Protein AF-0000000065870829 (afdb_homodimer)

Radius of gyration: 17.38 Å; Cα contacts (8 Å, |Δi|>4): 753; chains: 2; bounding box: 40×47×42 Å

InterPro domains:
  IPR003732 D-aminoacyl-tRNA deacylase DTD [MF_00518] (1-141)
  IPR003732 D-aminoacyl-tRNA deacylase DTD [PF02580] (2-140)
  IPR003732 D-aminoacyl-tRNA deacylase DTD [PTHR10472] (1-140)
  IPR003732 D-aminoacyl-tRNA deacylase DTD [TIGR00256] (1-141)
  IPR003732 D-aminoacyl-tRNA deacylase DTD [cd00563] (1-141)
  IPR023509 D-aminoacyl-tRNA deacylase-like superfamily [G3DSA:3.50.80.10] (1-141)
  IPR023509 D-aminoacyl-tRNA deacylase-like superfamily [SSF69500] (1-140)

Sequence (282 aa):
MRAVVQRVDGASVVVDGETVGAIDGEGLCVLVGVTHDDTKEKAAQLARKLWSVRILHDEKSCSDLDAPLLVISQFTLYGDARKGRRPTWNAAAPGDVAEPLVDEVVAQLRALGATVATGRFGAQMRVSLTNDGPFTVLVEVMRAVVQRVDGASVVVDGETVGAIDGEGLCVLVGVTHDDTKEKAAQLARKLWSVRILHDEKSCSDLDAPLLVISQFTLYGDARKGRRPTWNAAAPGDVAEPLVDEVVAQLRALGATVATGRFGAQMRVSLTNDGPFTVLVEV

Solvent-accessible surface area (backbone atoms only — not comparable to full-atom values): 13832 Å² total; per-residue (Å²): 61,40,32,47,39,28,27,20,56,22,36,35,27,29,44,92,89,34,76,69,20,60,43,74,48,60,30,35,44,33,38,38,18,41,35,77,84,55,46,68,68,43,22,41,50,46,21,52,46,64,37,47,31,28,71,43,83,91,60,29,20,30,65,76,66,73,29,36,35,35,48,33,83,28,53,44,52,36,29,44,53,84,61,75,43,52,58,42,58,82,54,25,35,54,66,86,62,29,50,60,41,53,51,40,24,52,50,44,30,43,73,73,66,45,54,72,28,39,64,60,89,91,50,70,25,40,37,36,36,26,28,49,38,62,40,43,37,56,45,74,81,61,40,32,46,38,28,26,20,55,22,38,36,27,29,42,94,88,35,77,67,22,60,43,75,48,61,29,36,44,31,38,38,19,39,36,76,83,56,46,68,68,43,22,41,51,45,22,53,47,64,36,48,34,27,70,42,82,92,60,28,20,32,65,78,67,72,28,35,33,34,49,33,84,27,50,42,53,36,29,44,53,85,60,75,43,50,57,42,57,81,56,27,34,56,65,87,61,29,50,59,40,53,50,40,22,52,51,42,30,42,72,76,66,43,54,71,29,38,66,58,91,92,51,67,26,39,36,35,34,26,28,50,36,63,41,42,36,56,45,72,82

pLDDT: mean 98.09, std 1.42, range [91.31, 99.0]

Structure (mmCIF, N/CA/C/O backbone):
data_AF-0000000065870829-model_v1
#
loop_
_entity.id
_entity.type
_entity.pdbx_description
1 polymer 'D-aminoacyl-tRNA deacylase'
#
loop_
_atom_site.group_PDB
_atom_site.id
_atom_site.type_symbol
_atom_site.label_atom_id
_atom_site.label_alt_id
_atom_site.label_comp_id
_atom_site.label_asym_id
_atom_site.label_entity_id
_atom_site.label_seq_id
_atom_site.pdbx_PDB_ins_code
_atom_site.Cartn_x
_atom_site.Cartn_y
_atom_site.Cartn_z
_atom_site.occupancy
_atom_site.B_iso_or_equiv
_atom_site.auth_seq_id
_atom_site.auth_comp_id
_atom_site.auth_asym_id
_atom_site.auth_atom_id
_atom_site.pdbx_PDB_model_num
ATOM 1 N N . MET A 1 1 ? -1.423 5.734 14.57 1 97.88 1 MET A N 1
ATOM 2 C CA . MET A 1 1 ? -1.83 5.926 13.188 1 97.88 1 MET A CA 1
ATOM 3 C C . MET A 1 1 ? -0.975 5.078 12.242 1 97.88 1 MET A C 1
ATOM 5 O O . MET A 1 1 ? 0.214 4.875 12.5 1 97.88 1 MET A O 1
ATOM 9 N N . ARG A 1 2 ? -1.65 4.492 11.234 1 97.88 2 ARG A N 1
ATOM 10 C CA . ARG A 1 2 ? -0.952 3.67 10.258 1 97.88 2 ARG A CA 1
ATOM 11 C C . ARG A 1 2 ? -0.958 4.332 8.883 1 97.88 2 ARG A C 1
ATOM 13 O O . ARG A 1 2 ? -1.955 4.938 8.484 1 97.88 2 ARG A O 1
ATOM 20 N N . ALA A 1 3 ? 0.169 4.152 8.172 1 98.75 3 ALA A N 1
ATOM 21 C CA . ALA A 1 3 ? 0.219 4.699 6.816 1 98.75 3 ALA A CA 1
ATOM 22 C C . ALA A 1 3 ? 0.954 3.752 5.871 1 98.75 3 ALA A C 1
ATOM 24 O O . ALA A 1 3 ? 1.947 3.129 6.254 1 98.75 3 ALA A O 1
ATOM 25 N N . VAL A 1 4 ? 0.406 3.541 4.742 1 98.88 4 VAL A N 1
ATOM 26 C CA . VAL A 1 4 ? 1.128 2.98 3.604 1 98.88 4 VAL A CA 1
ATOM 27 C C . VAL A 1 4 ? 1.76 4.105 2.787 1 98.88 4 VAL A C 1
ATOM 29 O O . VAL A 1 4 ? 1.056 4.973 2.266 1 98.88 4 VAL A O 1
ATOM 32 N N . VAL A 1 5 ? 3.051 4.098 2.697 1 98.94 5 VAL A N 1
ATOM 33 C CA . VAL A 1 5 ? 3.795 5.172 2.055 1 98.94 5 VAL A CA 1
ATOM 34 C C . VAL A 1 5 ? 4.488 4.645 0.799 1 98.94 5 VAL A C 1
ATOM 36 O O . VAL A 1 5 ? 5.367 3.785 0.883 1 98.94 5 VAL A O 1
ATOM 39 N N . GLN A 1 6 ? 4.094 5.188 -0.312 1 98.94 6 GLN A N 1
ATOM 40 C CA . GLN A 1 6 ? 4.617 4.723 -1.592 1 98.94 6 GLN A CA 1
ATOM 41 C C . GLN A 1 6 ? 5.422 5.82 -2.287 1 98.94 6 GLN A C 1
ATOM 43 O O . GLN A 1 6 ? 4.93 6.934 -2.475 1 98.94 6 GLN A O 1
ATOM 48 N N . ARG A 1 7 ? 6.668 5.516 -2.611 1 98.94 7 ARG A N 1
ATOM 49 C CA . ARG A 1 7 ? 7.422 6.406 -3.486 1 98.94 7 ARG A CA 1
ATOM 50 C C . ARG A 1 7 ? 6.848 6.398 -4.898 1 98.94 7 ARG A C 1
ATOM 52 O O . ARG A 1 7 ? 6.742 5.344 -5.523 1 98.94 7 ARG A O 1
ATOM 59 N N . VAL A 1 8 ? 6.559 7.637 -5.402 1 98.88 8 VAL A N 1
ATOM 60 C CA . VAL A 1 8 ? 5.844 7.652 -6.672 1 98.88 8 VAL A CA 1
ATOM 61 C C . VAL A 1 8 ? 6.551 8.586 -7.652 1 98.88 8 VAL A C 1
ATOM 63 O O . VAL A 1 8 ? 7.328 9.453 -7.242 1 98.88 8 VAL A O 1
ATOM 66 N N . ASP A 1 9 ? 6.359 8.281 -8.883 1 98.56 9 ASP A N 1
ATOM 67 C CA . ASP A 1 9 ? 6.586 9.219 -9.977 1 98.56 9 ASP A CA 1
ATOM 68 C C . ASP A 1 9 ? 5.266 9.727 -10.555 1 98.56 9 ASP A C 1
ATOM 70 O O . ASP A 1 9 ? 4.832 9.266 -11.609 1 98.56 9 ASP A O 1
ATOM 74 N N . GLY A 1 10 ? 4.668 10.602 -9.797 1 98.69 10 GLY A N 1
ATOM 75 C CA . GLY A 1 10 ? 3.346 11.117 -10.102 1 98.69 10 GLY A CA 1
ATOM 76 C C . GLY A 1 10 ? 2.229 10.32 -9.445 1 98.69 10 GLY A C 1
ATOM 77 O O . GLY A 1 10 ? 2.328 9.102 -9.312 1 98.69 10 GLY A O 1
ATOM 78 N N . ALA A 1 11 ? 1.148 11.016 -9.055 1 98.88 11 ALA A N 1
ATOM 79 C CA . ALA A 1 11 ? -0.076 10.453 -8.492 1 98.88 11 ALA A CA 1
ATOM 80 C C . ALA A 1 11 ? -1.229 11.445 -8.578 1 98.88 11 ALA A C 1
ATOM 82 O O . ALA A 1 11 ? -1.008 12.664 -8.602 1 98.88 11 ALA A O 1
ATOM 83 N N . SER A 1 12 ? -2.395 10.914 -8.648 1 98.94 12 SER A N 1
ATOM 84 C CA . SER A 1 12 ? -3.561 11.797 -8.703 1 98.94 12 SER A CA 1
ATOM 85 C C . SER A 1 12 ? -4.797 11.102 -8.141 1 98.94 12 SER A C 1
ATOM 87 O O . SER A 1 12 ? -4.844 9.875 -8.047 1 98.94 12 SER A O 1
ATOM 89 N N . VAL A 1 13 ? -5.738 11.914 -7.762 1 98.88 13 VAL A N 1
ATOM 90 C CA . VAL A 1 13 ? -6.996 11.406 -7.223 1 98.88 13 VAL A CA 1
ATOM 91 C C . VAL A 1 13 ? -8.172 12.062 -7.941 1 98.88 13 VAL A C 1
ATOM 93 O O . VAL A 1 13 ? -8.211 13.281 -8.102 1 98.88 13 VAL A O 1
ATOM 96 N N . VAL A 1 14 ? -9.055 11.234 -8.383 1 98.81 14 VAL A N 1
ATOM 97 C CA . VAL A 1 14 ? -10.258 11.664 -9.094 1 98.81 14 VAL A CA 1
ATOM 98 C C . VAL A 1 14 ? -11.492 11.352 -8.25 1 98.81 14 VAL A C 1
ATOM 100 O O . VAL A 1 14 ? -11.617 10.258 -7.703 1 98.81 14 VAL A O 1
ATOM 103 N N . VAL A 1 15 ? -12.328 12.32 -8.094 1 98.31 15 VAL A N 1
ATOM 104 C CA . VAL A 1 15 ? -13.633 12.203 -7.457 1 98.31 15 VAL A CA 1
ATOM 105 C C . VAL A 1 15 ? -14.719 12.695 -8.414 1 98.31 15 VAL A C 1
ATOM 107 O O . VAL A 1 15 ? -14.641 13.812 -8.938 1 98.31 15 VAL A O 1
ATOM 110 N N . ASP A 1 16 ? -15.703 11.875 -8.648 1 96.94 16 ASP A N 1
ATOM 111 C CA . ASP A 1 16 ? -16.797 12.242 -9.547 1 96.94 16 ASP A CA 1
ATOM 112 C C . ASP A 1 16 ? -16.266 12.742 -10.883 1 96.94 16 ASP A C 1
ATOM 114 O O . ASP A 1 16 ? -16.688 13.781 -11.375 1 96.94 16 ASP A O 1
ATOM 118 N N . GLY A 1 17 ? -15.266 12.133 -11.312 1 97.12 17 GLY A N 1
ATOM 119 C CA . GLY A 1 17 ? -14.734 12.398 -12.641 1 97.12 17 GLY A CA 1
ATOM 120 C C . GLY A 1 17 ? -13.812 13.602 -12.68 1 97.12 17 GLY A C 1
ATOM 121 O O . GLY A 1 17 ? -13.273 13.938 -13.734 1 97.12 17 GLY A O 1
ATOM 122 N N . GLU A 1 18 ? -13.547 14.203 -11.57 1 98.31 18 GLU A N 1
ATOM 123 C CA . GLU A 1 18 ? -12.695 15.391 -11.508 1 98.31 18 GLU A CA 1
ATOM 124 C C . GLU A 1 18 ? -11.445 15.117 -10.68 1 98.31 18 GLU A C 1
ATOM 126 O O . GLU A 1 18 ? -11.523 14.531 -9.594 1 98.31 18 GLU A O 1
ATOM 131 N N . THR A 1 19 ? -10.344 15.555 -11.273 1 98.69 19 THR A N 1
ATOM 132 C CA . THR A 1 19 ? -9.125 15.484 -10.484 1 98.69 19 THR A CA 1
ATOM 133 C C . THR A 1 19 ? -9.148 16.5 -9.344 1 98.69 19 THR A C 1
ATOM 135 O O . THR A 1 19 ? -9.203 17.703 -9.578 1 98.69 19 THR A O 1
ATOM 138 N N . VAL A 1 20 ? -9.055 16.047 -8.117 1 98.69 20 VAL A N 1
ATOM 139 C CA . VAL A 1 20 ? -9.18 16.953 -6.98 1 98.69 20 VAL A CA 1
ATOM 140 C C . VAL A 1 20 ? -7.816 17.141 -6.316 1 98.69 20 VAL A C 1
ATOM 142 O O . VAL A 1 20 ? -7.637 18.047 -5.496 1 98.69 20 VAL A O 1
ATOM 145 N N . GLY A 1 21 ? -6.871 16.328 -6.648 1 98.69 21 GLY A N 1
ATOM 146 C CA . GLY A 1 21 ? -5.504 16.391 -6.156 1 98.69 21 GLY A CA 1
ATOM 147 C C . GLY A 1 21 ? -4.516 15.648 -7.035 1 98.69 21 GLY A C 1
ATOM 148 O O . GLY A 1 21 ? -4.852 14.625 -7.629 1 98.69 21 GLY A O 1
ATOM 149 N N . ALA A 1 22 ? -3.336 16.234 -7.141 1 98.88 22 ALA A N 1
ATOM 150 C CA . ALA A 1 22 ? -2.305 15.57 -7.934 1 98.88 22 ALA A CA 1
ATOM 151 C C . ALA A 1 22 ? -0.912 16.047 -7.535 1 98.88 22 ALA A C 1
ATOM 153 O O . ALA A 1 22 ? -0.749 17.172 -7.059 1 98.88 22 ALA A O 1
ATOM 154 N N . ILE A 1 23 ? 0.021 15.219 -7.625 1 98.81 23 ILE A N 1
ATOM 155 C CA . ILE A 1 23 ? 1.432 15.586 -7.547 1 98.81 23 ILE A CA 1
ATOM 156 C C . ILE A 1 23 ? 2.17 15.047 -8.773 1 98.81 23 ILE A C 1
ATOM 158 O O . ILE A 1 23 ? 1.866 13.953 -9.258 1 98.81 23 ILE A O 1
ATOM 162 N N . ASP A 1 24 ? 3.057 15.836 -9.234 1 98 24 ASP A N 1
ATOM 163 C CA . ASP A 1 24 ? 3.85 15.469 -10.406 1 98 24 ASP A CA 1
ATOM 164 C C . ASP A 1 24 ? 5.289 15.148 -10.016 1 98 24 ASP A C 1
ATOM 166 O O . ASP A 1 24 ? 5.863 15.805 -9.141 1 98 24 ASP A O 1
ATOM 170 N N . GLY A 1 25 ? 5.801 14.156 -10.727 1 98 25 GLY A N 1
ATOM 171 C CA . GLY A 1 25 ? 7.188 13.812 -10.461 1 98 25 GLY A CA 1
ATOM 172 C C . GLY A 1 25 ? 7.371 13.023 -9.18 1 98 25 GLY A C 1
ATOM 173 O O . GLY A 1 25 ? 6.445 12.359 -8.719 1 98 25 GLY A O 1
ATOM 174 N N . GLU A 1 26 ? 8.617 13.039 -8.656 1 98.69 26 GLU A N 1
ATOM 175 C CA . GLU A 1 26 ? 8.961 12.25 -7.484 1 98.69 26 GLU A CA 1
ATOM 176 C C . GLU A 1 26 ? 8.297 12.805 -6.227 1 98.69 26 GLU A C 1
ATOM 178 O O . GLU A 1 26 ? 8.359 14.008 -5.965 1 98.69 26 GLU A O 1
ATOM 183 N N . GLY A 1 27 ? 7.652 12.008 -5.48 1 98.88 27 GLY A N 1
ATOM 184 C CA . GLY A 1 27 ? 6.988 12.32 -4.223 1 98.88 27 GLY A CA 1
ATOM 185 C C . GLY A 1 27 ? 6.449 11.094 -3.514 1 98.88 27 GLY A C 1
ATOM 186 O O . GLY A 1 27 ? 6.93 9.984 -3.736 1 98.88 27 GLY A O 1
ATOM 187 N N . LEU A 1 28 ? 5.559 11.344 -2.576 1 98.94 28 LEU A N 1
ATOM 188 C CA . LEU A 1 28 ? 4.973 10.234 -1.828 1 98.94 28 LEU A CA 1
ATOM 189 C C . LEU A 1 28 ? 3.453 10.227 -1.973 1 98.94 28 LEU A C 1
ATOM 191 O O . LEU A 1 28 ? 2.814 11.281 -1.905 1 98.94 28 LEU A O 1
ATOM 195 N N . CYS A 1 29 ? 2.916 9.133 -2.324 1 98.94 29 CYS A N 1
ATOM 196 C CA . CYS A 1 29 ? 1.496 8.867 -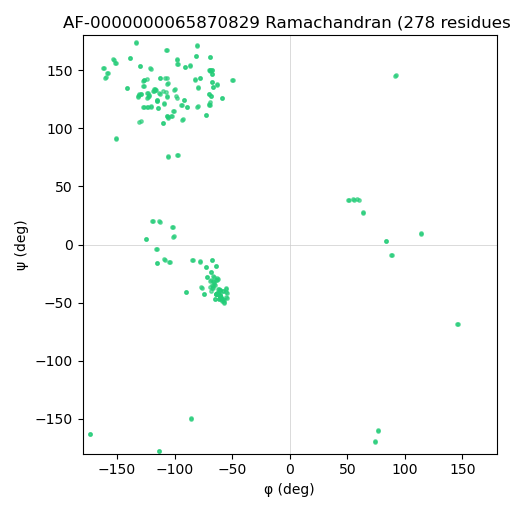2.123 1 98.94 29 CYS A CA 1
ATOM 197 C C . CYS A 1 29 ? 1.261 8.117 -0.818 1 98.94 29 CYS A C 1
ATOM 199 O O . CYS A 1 29 ? 1.769 7.008 -0.636 1 98.94 29 CYS A O 1
ATOM 201 N N . VAL A 1 30 ? 0.492 8.727 0.076 1 98.94 30 VAL A N 1
ATOM 202 C CA . VAL A 1 30 ? 0.355 8.227 1.438 1 98.94 30 VAL A CA 1
ATOM 203 C C . VAL A 1 30 ? -1.108 7.895 1.723 1 98.94 30 VAL A C 1
ATOM 205 O O . VAL A 1 30 ? -1.979 8.758 1.609 1 98.94 30 VAL A O 1
ATOM 208 N N . LEU A 1 31 ? -1.39 6.66 2.018 1 98.94 31 LEU A N 1
ATOM 209 C CA . LEU A 1 31 ? -2.674 6.238 2.568 1 98.94 31 LEU A CA 1
ATOM 210 C C . LEU A 1 31 ? -2.637 6.23 4.094 1 98.94 31 LEU A C 1
ATOM 212 O O . LEU A 1 31 ? -1.787 5.57 4.695 1 98.94 31 LEU A O 1
ATOM 216 N N . VAL A 1 32 ? -3.531 6.93 4.719 1 98.88 32 VAL A N 1
ATOM 217 C CA . VAL A 1 32 ? -3.488 7.098 6.168 1 98.88 32 VAL A CA 1
ATOM 218 C C . VAL A 1 32 ? -4.715 6.445 6.801 1 98.88 32 VAL A C 1
ATOM 220 O O . VAL A 1 32 ? -5.852 6.746 6.426 1 98.88 32 VAL A O 1
ATOM 223 N N . GLY A 1 33 ? -4.461 5.543 7.715 1 98.75 33 GLY A N 1
ATOM 224 C CA . GLY A 1 33 ? -5.5 4.965 8.547 1 98.75 33 GLY A CA 1
ATOM 225 C C . GLY A 1 33 ? -5.469 5.473 9.977 1 98.75 33 GLY A C 1
ATOM 226 O O . GLY A 1 33 ? -4.395 5.625 10.562 1 98.75 33 GLY A O 1
ATOM 227 N N . VAL A 1 34 ? -6.648 5.75 10.523 1 98.81 34 VAL A N 1
ATOM 228 C CA . VAL A 1 34 ? -6.789 6.273 11.883 1 98.81 34 VAL A CA 1
ATOM 229 C C . VAL A 1 34 ? -7.539 5.266 12.75 1 98.81 34 VAL A C 1
ATOM 231 O O . VAL A 1 34 ? -8.547 4.691 12.32 1 98.81 34 VAL A O 1
ATOM 234 N N . THR A 1 35 ? -7.012 5.008 13.953 1 98.38 35 THR A N 1
ATOM 235 C CA . THR A 1 35 ? -7.688 4.129 14.898 1 98.38 35 THR A CA 1
ATOM 236 C C . THR A 1 35 ? -8.156 4.914 16.125 1 98.38 35 THR A C 1
ATOM 238 O O . THR A 1 35 ? -7.945 6.125 16.203 1 98.38 35 THR A O 1
ATOM 241 N N . HIS A 1 36 ? -8.75 4.277 17.109 1 97.56 36 HIS A N 1
ATOM 242 C CA . HIS A 1 36 ? -9.531 4.887 18.188 1 97.56 36 HIS A CA 1
ATOM 243 C C . HIS A 1 36 ? -8.633 5.688 19.125 1 97.56 36 HIS A C 1
ATOM 245 O O . HIS A 1 36 ? -9.055 6.719 19.656 1 97.56 36 HIS A O 1
ATOM 251 N N . ASP A 1 37 ? -7.473 5.328 19.297 1 97 37 ASP A N 1
ATOM 252 C CA . ASP A 1 37 ? -6.633 5.945 20.312 1 97 37 ASP A CA 1
ATOM 253 C C . ASP A 1 37 ? -5.691 6.977 19.703 1 97 37 ASP A C 1
ATOM 255 O O . ASP A 1 37 ? -4.828 7.527 20.391 1 97 37 ASP A O 1
ATOM 259 N N . ASP A 1 38 ? -5.863 7.234 18.5 1 98.5 38 ASP A N 1
ATOM 260 C CA . ASP A 1 38 ? -5 8.219 17.859 1 98.5 38 ASP A CA 1
ATOM 261 C C . ASP A 1 38 ? -5.301 9.625 18.359 1 98.5 38 ASP A C 1
ATOM 263 O O . ASP A 1 38 ? -6.43 9.922 18.75 1 98.5 38 ASP A O 1
ATOM 267 N N . THR A 1 39 ? -4.281 10.461 18.359 1 98.38 39 THR A N 1
ATOM 268 C CA . THR A 1 39 ? -4.363 11.836 18.859 1 98.38 39 THR A CA 1
ATOM 269 C C . THR A 1 39 ? -3.723 12.805 17.875 1 98.38 39 THR A C 1
ATOM 271 O O . THR A 1 39 ? -3.109 12.391 16.891 1 98.38 39 THR A O 1
ATOM 274 N N . LYS A 1 40 ? -3.871 14.047 18.188 1 98.5 40 LYS A N 1
ATOM 275 C CA . LYS A 1 40 ? -3.232 15.086 17.391 1 98.5 40 LYS A CA 1
ATOM 276 C C . LYS A 1 40 ? -1.711 14.992 17.469 1 98.5 40 LYS A C 1
ATOM 278 O O . LYS A 1 40 ? -1.008 15.289 16.5 1 98.5 40 LYS A O 1
ATOM 283 N N . GLU A 1 41 ? -1.261 14.602 18.641 1 98.56 41 GLU A N 1
ATOM 284 C CA . GLU A 1 41 ? 0.178 14.422 18.797 1 98.56 41 GLU A CA 1
ATOM 285 C C . GLU A 1 41 ? 0.707 13.328 17.875 1 98.56 41 GLU A C 1
ATOM 287 O O . GLU A 1 41 ? 1.777 13.484 17.281 1 98.56 41 GLU A O 1
ATOM 292 N N . LYS A 1 42 ? -0.028 12.234 17.734 1 98.44 42 LYS A N 1
ATOM 293 C CA . LYS A 1 42 ? 0.37 11.164 16.828 1 98.44 42 LYS A CA 1
ATOM 294 C C . LYS A 1 42 ? 0.298 11.625 15.375 1 98.44 42 LYS A C 1
ATOM 296 O O . LYS A 1 42 ? 1.135 11.234 14.562 1 98.44 42 LYS A O 1
ATOM 301 N N . ALA A 1 43 ? -0.684 12.406 15.094 1 98.81 43 ALA A N 1
ATOM 302 C CA . ALA A 1 43 ? -0.784 12.969 13.75 1 98.81 43 ALA A CA 1
ATOM 303 C C . ALA A 1 43 ? 0.45 13.805 13.406 1 98.81 43 ALA A C 1
ATOM 305 O O . ALA A 1 43 ? 0.998 13.688 12.305 1 98.81 43 ALA A O 1
ATOM 306 N N . ALA A 1 44 ? 0.829 14.617 14.336 1 98.75 44 ALA A N 1
ATOM 307 C CA . ALA A 1 44 ? 2.02 15.438 14.141 1 98.75 44 ALA A CA 1
ATOM 308 C C . ALA A 1 44 ? 3.264 14.57 13.977 1 98.75 44 ALA A C 1
ATOM 310 O O . ALA A 1 44 ? 4.137 14.875 13.156 1 98.75 44 ALA A O 1
ATOM 311 N N . GLN A 1 45 ? 3.334 13.57 14.789 1 98.5 45 GLN A N 1
ATOM 312 C CA . GLN A 1 45 ? 4.457 12.648 14.688 1 98.5 45 GLN A CA 1
ATOM 313 C C . GLN A 1 45 ? 4.5 11.977 13.32 1 98.5 45 GLN A C 1
ATOM 315 O O . GLN A 1 45 ? 5.574 11.844 12.727 1 98.5 45 GLN A O 1
ATOM 320 N N . LEU A 1 46 ? 3.379 11.539 12.852 1 98.69 46 LEU A N 1
ATOM 321 C CA . LEU A 1 46 ? 3.318 10.93 11.523 1 98.69 46 LEU A CA 1
ATOM 322 C C . LEU A 1 46 ? 3.76 11.914 10.453 1 98.69 46 LEU A C 1
ATOM 324 O O . LEU A 1 46 ? 4.531 11.555 9.555 1 98.69 46 LEU A O 1
ATOM 328 N N . ALA A 1 47 ? 3.281 13.117 10.562 1 98.88 47 ALA A N 1
ATOM 329 C CA . ALA A 1 47 ? 3.635 14.148 9.594 1 98.88 47 ALA A CA 1
ATOM 330 C C . ALA A 1 47 ? 5.145 14.344 9.531 1 98.88 47 ALA A C 1
ATOM 332 O O . ALA A 1 47 ? 5.727 14.398 8.445 1 98.88 47 ALA A O 1
ATOM 333 N N . ARG A 1 48 ? 5.746 14.453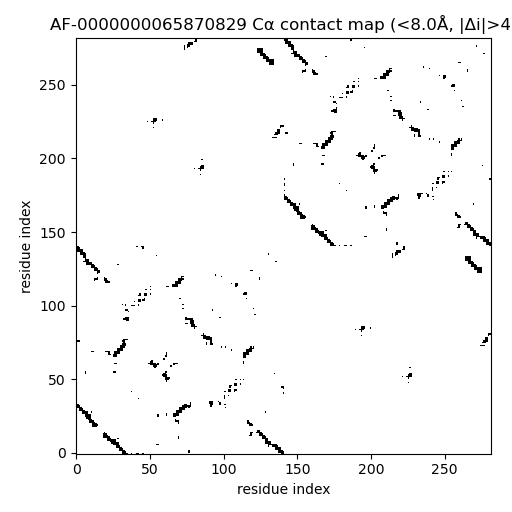 10.672 1 98.69 48 ARG A N 1
ATOM 334 C CA . ARG A 1 48 ? 7.195 14.625 10.719 1 98.69 48 ARG A CA 1
ATOM 335 C C . ARG A 1 48 ? 7.906 13.438 10.078 1 98.69 48 ARG A C 1
ATOM 337 O O . ARG A 1 48 ? 8.883 13.617 9.344 1 98.69 48 ARG A O 1
ATOM 344 N N . LYS A 1 49 ? 7.441 12.281 10.375 1 98.75 49 LYS A N 1
ATOM 345 C CA . LYS A 1 49 ? 8.031 11.07 9.812 1 98.75 49 LYS A CA 1
ATOM 346 C C . LYS A 1 49 ? 7.91 11.055 8.289 1 98.75 49 LYS A C 1
ATOM 348 O O . LYS A 1 49 ? 8.891 10.789 7.582 1 98.75 49 LYS A O 1
ATOM 353 N N . LEU A 1 50 ? 6.758 11.359 7.793 1 98.81 50 LEU A N 1
ATOM 354 C CA . LEU A 1 50 ? 6.516 11.367 6.355 1 98.81 50 LEU A CA 1
ATOM 355 C C . LEU A 1 50 ? 7.422 12.375 5.656 1 98.81 50 LEU A C 1
ATOM 357 O O . LEU A 1 50 ? 7.945 12.102 4.574 1 98.81 50 LEU A O 1
ATOM 361 N N . TRP A 1 51 ? 7.609 13.484 6.27 1 98.81 51 TRP A N 1
ATOM 362 C CA . TRP A 1 51 ? 8.359 14.602 5.703 1 98.81 51 TRP A CA 1
ATOM 363 C C . TRP A 1 51 ? 9.852 14.289 5.668 1 98.81 51 TRP A C 1
ATOM 365 O O . TRP A 1 51 ? 10.555 14.68 4.73 1 98.81 51 TRP A O 1
ATOM 375 N N . SER A 1 52 ? 10.305 13.43 6.605 1 98.62 52 SER A N 1
ATOM 376 C CA . SER A 1 52 ? 11.742 13.352 6.82 1 98.62 52 SER A CA 1
ATOM 377 C C . SER A 1 52 ? 12.281 11.977 6.453 1 98.62 52 SER A C 1
ATOM 379 O O . SER A 1 52 ? 13.5 11.797 6.316 1 98.62 52 SER A O 1
ATOM 381 N N . VAL A 1 53 ? 11.438 11 6.328 1 98.69 53 VAL A N 1
ATOM 382 C CA . VAL A 1 53 ? 11.906 9.641 6.078 1 98.69 53 VAL A CA 1
ATOM 383 C C . VAL A 1 53 ? 12.633 9.578 4.734 1 98.69 53 VAL A C 1
ATOM 385 O O . VAL A 1 53 ? 12.18 10.172 3.752 1 98.69 53 VAL A O 1
ATOM 388 N N . ARG A 1 54 ? 13.75 8.891 4.66 1 98.69 54 ARG A N 1
ATOM 389 C CA . ARG A 1 54 ? 14.625 8.891 3.496 1 98.69 54 ARG A CA 1
ATOM 390 C C . ARG A 1 54 ? 14.359 7.684 2.605 1 98.69 54 ARG A C 1
ATOM 392 O O . ARG A 1 54 ? 15.188 6.773 2.52 1 98.69 54 ARG A O 1
ATOM 399 N N . ILE A 1 55 ? 13.281 7.82 1.874 1 98.56 55 ILE A N 1
ATOM 400 C CA . ILE A 1 55 ? 12.906 6.668 1.061 1 98.56 55 ILE A CA 1
ATOM 401 C C . ILE A 1 55 ? 12.773 7.09 -0.401 1 98.56 55 ILE A C 1
ATOM 403 O O . ILE A 1 55 ? 12.375 6.293 -1.251 1 98.56 55 ILE A O 1
ATOM 407 N N . LEU A 1 56 ? 13.102 8.352 -0.727 1 98.69 56 LEU A N 1
ATOM 408 C CA . LEU A 1 56 ? 13.188 8.781 -2.119 1 98.69 56 LEU A CA 1
ATOM 409 C C . LEU A 1 56 ? 14.523 8.367 -2.732 1 98.69 56 LEU A C 1
ATOM 411 O O . LEU A 1 56 ? 15.328 7.699 -2.086 1 98.69 56 LEU A O 1
ATOM 415 N N . HIS A 1 57 ? 14.656 8.555 -4.07 1 97.94 57 HIS A N 1
ATOM 416 C CA . HIS A 1 57 ? 15.906 8.203 -4.738 1 97.94 57 HIS A CA 1
ATOM 417 C C . HIS A 1 57 ? 17.109 8.797 -4.012 1 97.94 57 HIS A C 1
ATOM 419 O O . HIS A 1 57 ? 17.031 9.914 -3.502 1 97.94 57 HIS A O 1
ATOM 425 N N . ASP A 1 58 ? 18.219 8.039 -3.934 1 97.44 58 ASP A N 1
ATOM 426 C CA . ASP A 1 58 ? 19.469 8.438 -3.322 1 97.44 58 ASP A CA 1
ATOM 427 C C . ASP A 1 58 ? 19.312 8.695 -1.826 1 97.44 58 ASP A C 1
ATOM 429 O O . ASP A 1 58 ? 19.969 9.57 -1.262 1 97.44 58 ASP A O 1
ATOM 433 N N . GLU A 1 59 ? 18.328 8.008 -1.24 1 97.31 59 GLU A N 1
ATOM 434 C CA . GLU A 1 59 ? 18.062 8.062 0.196 1 97.31 59 GLU A CA 1
ATOM 435 C C . GLU A 1 59 ? 17.766 9.492 0.644 1 97.31 59 GLU A C 1
ATOM 437 O O . GLU A 1 59 ? 18.312 9.961 1.648 1 97.31 59 GLU A O 1
ATOM 442 N N . LYS A 1 60 ? 17.047 10.195 -0.158 1 98.69 60 LYS A N 1
ATOM 443 C CA . LYS A 1 60 ? 16.562 11.531 0.194 1 98.69 60 LYS A CA 1
ATOM 444 C C . LYS A 1 60 ? 15.133 11.484 0.707 1 98.69 60 LYS A C 1
ATOM 446 O O . LYS A 1 60 ? 14.438 10.484 0.517 1 98.69 60 LYS A O 1
ATOM 451 N N . SER A 1 61 ? 14.805 12.531 1.426 1 98.81 61 SER A N 1
ATOM 452 C CA . SER A 1 61 ? 13.438 12.703 1.926 1 98.81 61 SER A CA 1
ATOM 453 C C . SER A 1 61 ? 12.703 13.797 1.16 1 98.81 61 SER A C 1
ATOM 455 O O . SER A 1 61 ? 13.305 14.516 0.359 1 98.81 61 SER A O 1
ATOM 457 N N . CYS A 1 62 ? 11.406 13.828 1.375 1 98.88 62 CYS A N 1
ATOM 458 C CA . CYS A 1 62 ? 10.641 14.945 0.828 1 98.88 62 CYS A CA 1
ATOM 459 C C . CYS A 1 62 ? 11.203 16.281 1.303 1 98.88 62 CYS A C 1
ATOM 461 O O . CYS A 1 62 ? 11.273 17.234 0.53 1 98.88 62 CYS A O 1
ATOM 463 N N . SER A 1 63 ? 11.625 16.312 2.527 1 98.75 63 SER A N 1
ATOM 464 C CA . SER A 1 63 ? 12.164 17.562 3.072 1 98.75 63 SER A CA 1
ATOM 465 C C . SER A 1 63 ? 13.477 17.938 2.393 1 98.75 63 SER A C 1
ATOM 467 O O . SER A 1 63 ? 13.781 19.125 2.236 1 98.75 63 SER A O 1
ATOM 469 N N . ASP A 1 64 ? 14.289 16.984 2.023 1 98.69 64 ASP A N 1
ATOM 470 C CA . ASP A 1 64 ? 15.547 17.234 1.33 1 98.69 64 ASP A CA 1
ATOM 471 C C . ASP A 1 64 ? 15.305 17.812 -0.061 1 98.69 64 ASP A C 1
ATOM 473 O O . ASP A 1 64 ? 16.078 18.641 -0.543 1 98.69 64 ASP A O 1
ATOM 477 N N . LEU A 1 65 ? 14.195 17.453 -0.724 1 98.62 65 LEU A N 1
ATOM 478 C CA . LEU A 1 65 ? 14.023 17.734 -2.145 1 98.62 65 LEU A CA 1
ATOM 479 C C . LEU A 1 65 ? 12.859 18.688 -2.375 1 98.62 65 LEU A C 1
ATOM 481 O O . LEU A 1 65 ? 12.578 19.078 -3.514 1 98.62 65 LEU A O 1
ATOM 485 N N . ASP A 1 66 ? 12.188 19.016 -1.271 1 98.56 66 ASP A N 1
ATOM 486 C CA . ASP A 1 66 ? 10.922 19.719 -1.396 1 98.56 66 ASP A CA 1
ATOM 487 C C . ASP A 1 66 ? 9.945 18.953 -2.285 1 98.56 66 ASP A C 1
ATOM 489 O O . ASP A 1 66 ? 9.336 19.531 -3.191 1 98.56 66 ASP A O 1
ATOM 493 N N . ALA A 1 67 ? 9.945 17.641 -2.164 1 98.88 67 ALA A N 1
ATOM 494 C CA . ALA A 1 67 ? 9.07 16.766 -2.936 1 98.88 67 ALA A CA 1
ATOM 495 C C . ALA A 1 67 ? 7.652 16.766 -2.369 1 98.88 67 ALA A C 1
ATOM 497 O O . ALA A 1 67 ? 7.465 16.844 -1.153 1 98.88 67 ALA A O 1
ATOM 498 N N . PRO A 1 68 ? 6.668 16.703 -3.203 1 98.94 68 PRO A N 1
ATOM 499 C CA . PRO A 1 68 ? 5.273 16.797 -2.773 1 98.94 68 PRO A CA 1
ATOM 500 C C . PRO A 1 68 ? 4.73 15.477 -2.236 1 98.94 68 PRO A C 1
ATOM 502 O O . PRO A 1 68 ? 5.34 14.422 -2.449 1 98.94 68 PRO A O 1
ATOM 505 N N . LEU A 1 69 ? 3.641 15.562 -1.511 1 98.94 69 LEU A N 1
ATOM 506 C CA . LEU A 1 69 ? 2.934 14.398 -0.998 1 98.94 69 LEU A CA 1
ATOM 507 C C . LEU A 1 69 ? 1.459 14.438 -1.384 1 98.94 69 LEU A C 1
ATOM 509 O O . LEU A 1 69 ? 0.838 15.508 -1.362 1 98.94 69 LEU A O 1
ATOM 513 N N . LEU A 1 70 ? 0.925 13.375 -1.803 1 99 70 LEU A N 1
ATOM 514 C CA . LEU A 1 70 ? -0.515 13.156 -1.886 1 99 70 LEU A CA 1
ATOM 515 C C . LEU A 1 70 ? -1.003 12.305 -0.715 1 99 70 LEU A C 1
ATOM 517 O O . LEU A 1 70 ? -0.603 11.148 -0.571 1 99 70 LEU A O 1
ATOM 521 N N . VAL A 1 71 ? -1.826 12.875 0.142 1 98.94 71 VAL A N 1
ATOM 522 C CA . VAL A 1 71 ? -2.285 12.219 1.36 1 98.94 71 VAL A CA 1
ATOM 523 C C . VAL A 1 71 ? -3.764 11.859 1.227 1 98.94 71 VAL A C 1
ATOM 525 O O . VAL A 1 71 ? -4.602 12.727 0.976 1 98.94 71 VAL A O 1
ATOM 528 N N . ILE A 1 72 ? -4.039 10.617 1.354 1 98.81 72 ILE A N 1
ATOM 529 C CA . ILE A 1 72 ? -5.379 10.07 1.176 1 98.81 72 ILE A CA 1
ATOM 530 C C . ILE A 1 72 ? -5.797 9.312 2.434 1 98.81 72 ILE A C 1
ATOM 532 O O . ILE A 1 72 ? -5.051 8.469 2.934 1 98.81 72 ILE A O 1
ATOM 536 N N . SER A 1 73 ? -7.008 9.586 2.971 1 98.5 73 SER A N 1
ATOM 537 C CA . SER A 1 73 ? -7.559 8.789 4.066 1 98.5 73 SER A CA 1
ATOM 538 C C . SER A 1 73 ? -7.883 7.371 3.609 1 98.5 73 SER A C 1
ATOM 540 O O . SER A 1 73 ? -8.359 7.168 2.494 1 98.5 73 SER A O 1
ATOM 542 N N . GLN A 1 74 ? -7.586 6.457 4.461 1 98.31 74 GLN A N 1
ATOM 543 C CA . GLN A 1 74 ? -7.836 5.059 4.121 1 98.31 74 GLN A CA 1
ATOM 544 C C . GLN A 1 74 ? -8.109 4.23 5.375 1 98.31 74 GLN A C 1
ATOM 546 O O . GLN A 1 74 ? -7.199 3.609 5.926 1 98.31 74 GLN A O 1
ATOM 551 N N . PHE A 1 75 ? -9.344 4.105 5.762 1 97.94 75 PHE A N 1
ATOM 552 C CA . PHE A 1 75 ? -9.703 3.412 6.992 1 97.94 75 PHE A CA 1
ATOM 553 C C . PHE A 1 75 ? -9.531 1.905 6.836 1 97.94 75 PHE A C 1
ATOM 555 O O . PHE A 1 75 ? -9.312 1.195 7.82 1 97.94 75 PHE A O 1
ATOM 562 N N . THR A 1 76 ? -9.492 1.427 5.551 1 98.31 76 THR A N 1
ATOM 563 C CA . THR A 1 76 ? -9.398 -0.008 5.305 1 98.31 76 THR A CA 1
ATOM 564 C C . THR A 1 76 ? -8.047 -0.548 5.77 1 98.31 76 THR A C 1
ATOM 566 O O . THR A 1 76 ? -7.879 -1.76 5.918 1 98.31 76 THR A O 1
ATOM 569 N N . LEU A 1 77 ? -7.113 0.334 6.043 1 98.5 77 LEU A N 1
ATOM 570 C CA . LEU A 1 77 ? -5.824 -0.107 6.562 1 98.5 77 LEU A CA 1
ATOM 571 C C . LEU A 1 77 ? -5.984 -0.76 7.93 1 98.5 77 LEU A C 1
ATOM 573 O O . LEU A 1 77 ? -5.094 -1.477 8.391 1 98.5 77 LEU A O 1
ATOM 577 N N . TYR A 1 78 ? -7.086 -0.51 8.594 1 98.12 78 TYR A N 1
ATOM 578 C CA . TYR A 1 78 ? -7.375 -1.132 9.875 1 98.12 78 TYR A CA 1
ATOM 579 C C . TYR A 1 78 ? -8.359 -2.283 9.719 1 98.12 78 TYR A C 1
ATOM 581 O O . TYR A 1 78 ? -8.977 -2.723 10.695 1 98.12 78 TYR A O 1
ATOM 589 N N . GLY A 1 79 ? -8.523 -2.701 8.469 1 97.44 79 GLY A N 1
ATOM 590 C CA . GLY A 1 79 ? -9.305 -3.91 8.242 1 97.44 79 GLY A CA 1
ATOM 591 C C . GLY A 1 79 ? -8.633 -5.16 8.789 1 97.44 79 GLY A C 1
ATOM 592 O O . GLY A 1 79 ? -7.426 -5.34 8.633 1 97.44 79 GLY A O 1
ATOM 593 N N . ASP A 1 80 ? -9.445 -5.957 9.445 1 96.25 80 ASP A N 1
ATOM 594 C CA . ASP A 1 80 ? -8.969 -7.238 9.953 1 96.25 80 ASP A CA 1
ATOM 595 C C . ASP A 1 80 ? -9.508 -8.398 9.117 1 96.25 80 ASP A C 1
ATOM 597 O O . ASP A 1 80 ? -10.695 -8.711 9.18 1 96.25 80 ASP A O 1
ATOM 601 N N . ALA A 1 81 ? -8.594 -9.031 8.328 1 92.88 81 ALA A N 1
ATOM 602 C CA . ALA A 1 81 ? -9 -10.117 7.434 1 92.88 81 ALA A CA 1
ATOM 603 C C . ALA A 1 81 ? -8.414 -11.453 7.887 1 92.88 81 ALA A C 1
ATOM 605 O O . ALA A 1 81 ? -8.273 -12.375 7.09 1 92.88 81 ALA A O 1
ATOM 606 N N . ARG A 1 82 ? -7.988 -11.586 9.109 1 91.94 82 ARG A N 1
ATOM 607 C CA . ARG A 1 82 ? -7.371 -12.82 9.578 1 91.94 82 ARG A CA 1
ATOM 608 C C . ARG A 1 82 ? -8.391 -13.961 9.641 1 91.94 82 ARG A C 1
ATOM 610 O O . ARG A 1 82 ? -8.07 -15.102 9.305 1 91.94 82 ARG A O 1
ATOM 617 N N . LYS A 1 83 ? -9.5 -13.539 10.078 1 91.38 83 LYS A N 1
ATOM 618 C CA . LYS A 1 83 ? -10.547 -14.547 10.195 1 91.38 83 LYS A CA 1
ATOM 619 C C . LYS A 1 83 ? -11.609 -14.352 9.109 1 91.38 83 LYS A C 1
ATOM 621 O O . LYS A 1 83 ? -12.047 -13.234 8.852 1 91.38 83 LYS A O 1
ATOM 626 N N . GLY A 1 84 ? -11.984 -15.43 8.406 1 91.31 84 GLY A N 1
ATOM 627 C CA . GLY A 1 84 ? -13.039 -15.359 7.402 1 91.31 84 GLY A CA 1
ATOM 628 C C . GLY A 1 84 ? -12.609 -14.672 6.125 1 91.31 84 GLY A C 1
ATOM 629 O O . GLY A 1 84 ? -11.414 -14.5 5.875 1 91.31 84 GLY A O 1
ATOM 630 N N . ARG A 1 85 ? -13.547 -14.375 5.234 1 96.12 85 ARG A N 1
ATOM 631 C CA . ARG A 1 85 ? -13.281 -13.828 3.91 1 96.12 85 ARG A CA 1
ATOM 632 C C . ARG A 1 85 ? -13.609 -12.336 3.857 1 96.12 85 ARG A C 1
ATOM 634 O O . ARG A 1 85 ? -13.211 -11.641 2.918 1 96.12 85 ARG A O 1
ATOM 641 N N . ARG A 1 86 ? -14.328 -11.852 4.816 1 96.38 86 ARG A N 1
ATOM 642 C CA . ARG A 1 86 ? -14.68 -10.438 4.879 1 96.38 86 ARG A CA 1
ATOM 643 C C . ARG A 1 86 ? -13.883 -9.727 5.977 1 96.38 86 ARG A C 1
ATOM 645 O O . ARG A 1 86 ? -13.914 -10.141 7.137 1 96.38 86 ARG A O 1
ATOM 652 N N . PRO A 1 87 ? -13.242 -8.664 5.609 1 97.25 87 PRO A N 1
ATOM 653 C CA . PRO A 1 87 ? -12.578 -7.922 6.68 1 97.25 87 PRO A CA 1
ATOM 654 C C . PRO A 1 87 ? -13.562 -7.273 7.648 1 97.25 87 PRO A C 1
ATOM 656 O O . PRO A 1 87 ? -14.68 -6.93 7.258 1 97.25 87 PRO A O 1
ATOM 659 N N . THR A 1 88 ? -13.156 -7.211 8.883 1 97.38 88 THR A N 1
ATOM 660 C CA . THR A 1 88 ? -13.875 -6.379 9.844 1 97.38 88 THR A CA 1
ATOM 661 C C . THR A 1 88 ? -13.188 -5.027 10 1 97.38 88 THR A C 1
ATOM 663 O O . THR A 1 88 ? -11.977 -4.91 9.789 1 97.38 88 THR A O 1
ATOM 666 N N . TRP A 1 89 ? -13.938 -4.062 10.391 1 96.62 89 TRP A N 1
ATOM 667 C CA . TRP A 1 89 ? -13.445 -2.689 10.391 1 96.62 89 TRP A CA 1
ATOM 668 C C . TRP A 1 89 ? -13.461 -2.102 11.797 1 96.62 89 TRP A C 1
ATOM 670 O O . TRP A 1 89 ? -13.375 -0.884 11.969 1 96.62 89 TRP A O 1
ATOM 680 N N . ASN A 1 90 ? -13.492 -2.912 12.766 1 97.06 90 ASN A N 1
ATOM 681 C CA . ASN A 1 90 ? -13.711 -2.498 14.148 1 97.06 90 ASN A CA 1
ATOM 682 C C . ASN A 1 90 ? -12.555 -1.646 14.664 1 97.06 90 ASN A C 1
ATOM 684 O O . ASN A 1 90 ? -12.742 -0.798 15.539 1 97.06 90 ASN A O 1
ATOM 688 N N . ALA A 1 91 ? -11.461 -1.836 14.164 1 97.56 91 ALA A N 1
ATOM 689 C CA . ALA A 1 91 ? -10.281 -1.141 14.672 1 97.56 91 ALA A CA 1
ATOM 690 C C . ALA A 1 91 ? -10.156 0.25 14.055 1 97.56 91 ALA A C 1
ATOM 692 O O . ALA A 1 91 ? -9.375 1.077 14.531 1 97.56 91 ALA A O 1
ATOM 693 N N . ALA A 1 92 ? -10.891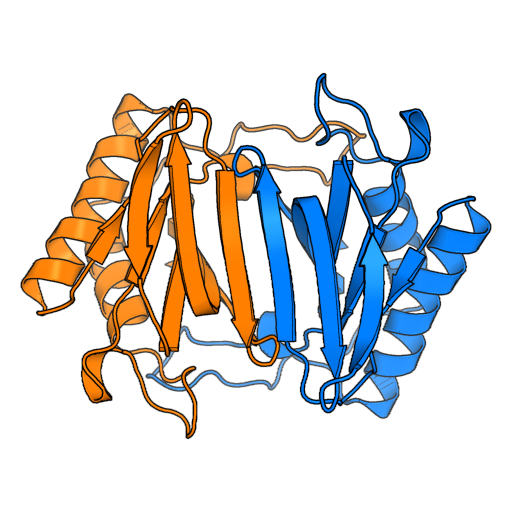 0.536 13.031 1 98.06 92 ALA A N 1
ATOM 694 C CA . ALA A 1 92 ? -10.867 1.847 12.391 1 98.06 92 ALA A CA 1
ATOM 695 C C . ALA A 1 92 ? -11.703 2.855 13.172 1 98.06 92 ALA A C 1
ATOM 697 O O . ALA A 1 92 ? -12.812 2.543 13.617 1 98.06 92 ALA A O 1
ATOM 698 N N . ALA A 1 93 ? -11.195 4.016 13.375 1 98.31 93 ALA A N 1
ATOM 699 C CA . ALA A 1 93 ? -11.969 5.082 14.008 1 98.31 93 ALA A CA 1
ATOM 700 C C . ALA A 1 93 ? -13.117 5.535 13.102 1 98.31 93 ALA A C 1
ATOM 702 O O . ALA A 1 93 ? -12.992 5.52 11.875 1 98.31 93 ALA A O 1
ATOM 703 N N . PRO A 1 94 ? -14.203 5.996 13.688 1 97.56 94 PRO A N 1
ATOM 704 C CA . PRO A 1 94 ? -15.289 6.547 12.867 1 97.56 94 PRO A CA 1
ATOM 705 C C . PRO A 1 94 ? -14.906 7.867 12.195 1 97.56 94 PRO A C 1
ATOM 707 O O . PRO A 1 94 ? -13.961 8.531 12.625 1 97.56 94 PRO A O 1
ATOM 710 N N . GLY A 1 95 ? -15.648 8.258 11.148 1 97.44 95 GLY A N 1
ATOM 711 C CA . GLY A 1 95 ? -15.344 9.391 10.297 1 97.44 95 GLY A CA 1
ATOM 712 C C . GLY A 1 95 ? -15.172 10.688 11.062 1 97.44 95 GLY A C 1
ATOM 713 O O . GLY A 1 95 ? -14.258 11.469 10.781 1 97.44 95 GLY A O 1
ATOM 714 N N . ASP A 1 96 ? -16.047 10.906 12.055 1 97.25 96 ASP A N 1
ATOM 715 C CA . ASP A 1 96 ? -16.031 12.164 12.789 1 97.25 96 ASP A CA 1
ATOM 716 C C . ASP A 1 96 ? -14.758 12.281 13.641 1 97.25 96 ASP A C 1
ATOM 718 O O . ASP A 1 96 ? -14.32 13.391 13.961 1 97.25 96 ASP A O 1
ATOM 722 N N . VAL A 1 97 ? -14.148 11.172 13.977 1 97.69 97 VAL A N 1
ATOM 723 C CA . VAL A 1 97 ? -12.891 11.141 14.711 1 97.69 97 VAL A CA 1
ATOM 724 C C . VAL A 1 97 ? -11.719 11.141 13.727 1 97.69 97 VAL A C 1
ATOM 726 O O . VAL A 1 97 ? -10.734 11.859 13.93 1 97.69 97 VAL A O 1
ATOM 729 N N . ALA A 1 98 ? -11.852 10.414 12.695 1 98.56 98 ALA A N 1
ATOM 730 C CA . ALA A 1 98 ? -10.75 10.172 11.766 1 98.56 98 ALA A CA 1
ATOM 731 C C . ALA A 1 98 ? -10.477 11.398 10.906 1 98.56 98 ALA A C 1
ATOM 733 O O . ALA A 1 98 ? -9.32 11.75 10.664 1 98.56 98 ALA A O 1
ATOM 734 N N . GLU A 1 99 ? -11.5 12.039 10.43 1 98.5 99 GLU A N 1
ATOM 735 C CA . GLU A 1 99 ? -11.344 13.133 9.477 1 98.5 99 GLU A CA 1
ATOM 736 C C . GLU A 1 99 ? -10.484 14.25 10.047 1 98.5 99 GLU A C 1
ATOM 738 O O . GLU A 1 99 ? -9.516 14.68 9.422 1 98.5 99 GLU A O 1
ATOM 743 N N . PRO A 1 100 ? -10.758 14.727 11.32 1 98.69 100 PRO A N 1
ATOM 744 C CA . PRO A 1 100 ? -9.922 15.797 11.867 1 98.69 100 PRO A CA 1
ATOM 745 C C . PRO A 1 100 ? -8.469 15.367 12.047 1 98.69 100 PRO A C 1
ATOM 747 O O . PRO A 1 100 ? -7.562 16.203 11.961 1 98.69 100 PRO A O 1
ATOM 750 N N . LEU A 1 101 ? -8.266 14.125 12.273 1 98.88 101 LEU A N 1
ATOM 751 C CA . LEU A 1 101 ? -6.895 13.664 12.484 1 98.88 101 LEU A CA 1
ATOM 752 C C . LEU A 1 101 ? -6.145 13.57 11.164 1 98.88 101 LEU A C 1
ATOM 754 O O . LEU A 1 101 ? -4.949 13.875 11.102 1 98.88 101 LEU A O 1
ATOM 758 N N . VAL A 1 102 ? -6.805 13.164 10.109 1 98.88 102 VAL A N 1
ATOM 759 C CA . VAL A 1 102 ? -6.18 13.188 8.797 1 98.88 102 VAL A CA 1
ATOM 760 C C . VAL A 1 102 ? -5.879 14.633 8.398 1 98.88 102 VAL A C 1
ATOM 762 O O . VAL A 1 102 ? -4.793 14.93 7.895 1 98.88 102 VAL A O 1
ATOM 765 N N . ASP A 1 103 ? -6.828 15.508 8.664 1 98.88 103 ASP A N 1
ATOM 766 C CA . ASP A 1 103 ? -6.613 16.938 8.406 1 98.88 103 ASP A CA 1
ATOM 767 C C . ASP A 1 103 ? -5.398 17.453 9.18 1 98.88 103 ASP A C 1
ATOM 769 O O . ASP A 1 103 ? -4.648 18.281 8.672 1 98.88 103 ASP A O 1
ATOM 773 N N . GLU A 1 104 ? -5.305 16.969 10.391 1 98.94 104 GLU A N 1
ATOM 774 C CA . GLU A 1 104 ? -4.18 17.391 11.219 1 98.94 104 GLU A CA 1
ATOM 775 C C . GLU A 1 104 ? -2.854 16.938 10.609 1 98.94 104 GLU A C 1
ATOM 777 O O . GLU A 1 104 ? -1.871 17.672 10.633 1 98.94 104 GLU A O 1
ATOM 782 N N . VAL A 1 105 ? -2.75 15.711 10.109 1 98.94 105 VAL A N 1
ATOM 783 C CA . VAL A 1 105 ? -1.543 15.25 9.43 1 98.94 105 VAL A CA 1
ATOM 784 C C . VAL A 1 105 ? -1.189 16.203 8.297 1 98.94 105 VAL A C 1
ATOM 786 O O . VAL A 1 105 ? -0.038 16.625 8.164 1 98.94 105 VAL A O 1
ATOM 789 N N . VAL A 1 106 ? -2.17 16.594 7.5 1 98.94 106 VAL A N 1
ATOM 790 C CA . VAL A 1 106 ? -1.984 17.469 6.348 1 98.94 106 VAL A CA 1
ATOM 791 C C . VAL A 1 106 ? -1.525 18.844 6.82 1 98.94 106 VAL A C 1
ATOM 793 O O . VAL A 1 106 ? -0.578 19.422 6.27 1 98.94 106 VAL A O 1
ATOM 796 N N . ALA A 1 107 ? -2.195 19.375 7.832 1 98.94 107 ALA A N 1
ATOM 797 C CA . ALA A 1 107 ? -1.854 20.688 8.359 1 98.94 107 ALA A CA 1
ATOM 798 C C . ALA A 1 107 ? -0.417 20.719 8.875 1 98.94 107 ALA A C 1
ATOM 800 O O . ALA A 1 107 ? 0.318 21.672 8.625 1 98.94 107 ALA A O 1
ATOM 801 N N . GLN A 1 108 ? -0.072 19.703 9.602 1 98.94 108 GLN A N 1
ATOM 802 C CA . GLN A 1 108 ? 1.277 19.625 10.148 1 98.94 108 GLN A CA 1
ATOM 803 C C . GLN A 1 108 ? 2.318 19.516 9.039 1 98.94 108 GLN A C 1
ATOM 805 O O . GLN A 1 108 ? 3.381 20.141 9.117 1 98.94 108 GLN A O 1
ATOM 810 N N . LEU A 1 109 ? 2.057 18.703 8.031 1 98.94 109 LEU A N 1
ATOM 811 C CA . LEU A 1 109 ? 2.951 18.625 6.883 1 98.94 109 LEU A CA 1
ATOM 812 C C . LEU A 1 109 ? 3.135 20 6.238 1 98.94 109 LEU A C 1
ATOM 814 O O . LEU A 1 109 ? 4.262 20.406 5.953 1 98.94 109 LEU A O 1
ATOM 818 N N . ARG A 1 110 ? 2.055 20.656 5.996 1 98.94 110 ARG A N 1
ATOM 819 C CA . ARG A 1 110 ? 2.117 21.969 5.375 1 98.94 110 ARG A CA 1
ATOM 820 C C . ARG A 1 110 ? 2.867 22.953 6.262 1 98.94 110 ARG A C 1
ATOM 822 O O . ARG A 1 110 ? 3.617 23.797 5.766 1 98.94 110 ARG A O 1
ATOM 829 N N . ALA A 1 111 ? 2.662 22.859 7.555 1 98.88 111 ALA A N 1
ATOM 830 C CA . ALA A 1 111 ? 3.369 23.719 8.5 1 98.88 111 ALA A CA 1
ATOM 831 C C . ALA A 1 111 ? 4.875 23.484 8.43 1 98.88 111 ALA A C 1
ATOM 833 O O . ALA A 1 111 ? 5.664 24.406 8.672 1 98.88 111 ALA A O 1
ATOM 834 N N . LEU A 1 112 ? 5.262 22.312 8.102 1 98.75 112 LEU A N 1
ATOM 835 C CA . LEU A 1 112 ? 6.672 21.969 7.977 1 98.75 112 LEU A CA 1
ATOM 836 C C . LEU A 1 112 ? 7.234 22.484 6.652 1 98.75 112 LEU A C 1
ATOM 838 O O . LEU A 1 112 ? 8.445 22.438 6.426 1 98.75 112 LEU A O 1
ATOM 842 N N . GLY A 1 113 ? 6.363 22.859 5.711 1 98.69 113 GLY A N 1
ATOM 843 C CA . GLY A 1 113 ? 6.793 23.422 4.441 1 98.69 113 GLY A CA 1
ATOM 844 C C . GLY A 1 113 ? 6.465 22.547 3.254 1 98.69 113 GLY A C 1
ATOM 845 O O . GLY A 1 113 ? 6.84 22.844 2.121 1 98.69 113 GLY A O 1
ATOM 846 N N . ALA A 1 114 ? 5.703 21.531 3.471 1 98.81 114 ALA A N 1
ATOM 847 C CA . ALA A 1 114 ? 5.438 20.547 2.42 1 98.81 114 ALA A CA 1
ATOM 848 C C . ALA A 1 114 ? 4.328 21.031 1.489 1 98.81 114 ALA A C 1
ATOM 850 O O . ALA A 1 114 ? 3.383 21.688 1.93 1 98.81 114 ALA A O 1
ATOM 851 N N . THR A 1 115 ? 4.461 20.766 0.198 1 98.88 115 THR A N 1
ATOM 852 C CA . THR A 1 115 ? 3.336 20.797 -0.73 1 98.88 115 THR A CA 1
ATOM 853 C C . THR A 1 115 ? 2.512 19.516 -0.635 1 98.88 115 THR A C 1
ATOM 855 O O . THR A 1 115 ? 3.016 18.422 -0.913 1 98.88 115 THR A O 1
ATOM 858 N N . VAL A 1 116 ? 1.237 19.703 -0.269 1 98.94 116 VAL A N 1
ATOM 859 C CA . VAL A 1 116 ? 0.416 18.531 -0.002 1 98.94 116 VAL A CA 1
ATOM 860 C C . VAL A 1 116 ? -0.871 18.594 -0.821 1 98.94 116 VAL A C 1
ATOM 862 O O . VAL A 1 116 ? -1.614 19.578 -0.736 1 98.94 116 VAL A O 1
ATOM 865 N N . ALA A 1 117 ? -1.071 17.656 -1.687 1 98.94 117 ALA A N 1
ATOM 866 C CA . ALA A 1 117 ? -2.375 17.422 -2.303 1 98.94 117 ALA A CA 1
ATOM 867 C C . ALA A 1 117 ? -3.188 16.406 -1.5 1 98.94 117 ALA A C 1
ATOM 869 O O . ALA A 1 117 ? -2.625 15.578 -0.782 1 98.94 117 ALA A O 1
ATOM 870 N N . THR A 1 118 ? -4.508 16.5 -1.584 1 98.81 118 THR A N 1
ATOM 871 C CA . THR A 1 118 ? -5.391 15.609 -0.837 1 98.81 118 THR A CA 1
ATOM 872 C C . THR A 1 118 ? -6.562 15.164 -1.704 1 98.81 118 THR A C 1
ATOM 874 O O . THR A 1 118 ? -6.781 15.703 -2.789 1 98.81 118 THR A O 1
ATOM 877 N N . GLY A 1 119 ? -7.16 14.086 -1.278 1 98 119 GLY A N 1
ATOM 878 C CA . GLY A 1 119 ? -8.461 13.719 -1.813 1 98 119 GLY A CA 1
ATOM 879 C C . GLY A 1 119 ? -9.617 14.391 -1.087 1 98 119 GLY A C 1
ATOM 880 O O . GLY A 1 119 ? -9.523 15.555 -0.703 1 98 119 GLY A O 1
ATOM 881 N N . ARG A 1 120 ? -10.742 13.656 -1.093 1 97.31 120 ARG A N 1
ATOM 882 C CA . ARG A 1 120 ? -11.93 14.086 -0.36 1 97.31 120 ARG A CA 1
ATOM 883 C C . ARG A 1 120 ? -12.367 13.023 0.645 1 97.31 120 ARG A C 1
ATOM 885 O O . ARG A 1 120 ? -12.828 11.953 0.258 1 97.31 120 ARG A O 1
ATOM 892 N N . PHE A 1 121 ? -12.344 13.414 1.947 1 97.12 121 PHE A N 1
ATOM 893 C CA . PHE A 1 121 ? -12.664 12.461 3.002 1 97.12 121 PHE A CA 1
ATOM 894 C C . PHE A 1 121 ? -14.07 11.898 2.816 1 97.12 121 PHE A C 1
ATOM 896 O O . PHE A 1 121 ? -15.023 12.648 2.615 1 97.12 121 PHE A O 1
ATOM 903 N N . GLY A 1 122 ? -14.094 10.57 2.793 1 93.75 122 GLY A N 1
ATOM 904 C CA . GLY A 1 122 ? -15.383 9.906 2.744 1 93.75 122 GLY A CA 1
ATOM 905 C C . GLY A 1 122 ? -15.898 9.695 1.331 1 93.75 122 GLY A C 1
ATOM 906 O O . GLY A 1 122 ? -16.859 8.953 1.116 1 93.75 122 GLY A O 1
ATOM 907 N N . ALA A 1 123 ? -15.258 10.258 0.347 1 95.81 123 ALA A N 1
ATOM 908 C CA . ALA A 1 123 ? -15.711 10.156 -1.037 1 95.81 123 ALA A CA 1
ATOM 909 C C . ALA A 1 123 ? -15.172 8.891 -1.696 1 95.81 123 ALA A C 1
ATOM 911 O O . ALA A 1 123 ? -14.141 8.352 -1.271 1 95.81 123 ALA A O 1
ATOM 912 N N . GLN A 1 124 ? -15.914 8.406 -2.715 1 96.44 124 GLN A N 1
ATOM 913 C CA . GLN A 1 124 ? -15.328 7.414 -3.611 1 96.44 124 GLN A CA 1
ATOM 914 C C . GLN A 1 124 ? -14.227 8.031 -4.473 1 96.44 124 GLN A C 1
ATOM 916 O O . GLN A 1 124 ? -14.492 8.953 -5.246 1 96.44 124 GLN A O 1
ATOM 921 N N . MET A 1 125 ? -13.047 7.508 -4.355 1 98.44 125 MET A N 1
ATOM 922 C CA . MET A 1 125 ? -11.883 8.086 -5.027 1 98.44 125 MET A CA 1
ATOM 923 C C . MET A 1 125 ? -11.188 7.055 -5.902 1 98.44 125 MET A C 1
ATOM 925 O O . MET A 1 125 ? -11.109 5.879 -5.543 1 98.44 125 MET A O 1
ATOM 929 N N . ARG A 1 126 ? -10.727 7.5 -7.016 1 98.75 126 ARG A N 1
ATOM 930 C CA . ARG A 1 126 ? -9.781 6.754 -7.84 1 98.75 126 ARG A CA 1
ATOM 931 C C . ARG A 1 126 ? -8.383 7.355 -7.754 1 98.75 126 ARG A C 1
ATOM 933 O O . ARG A 1 126 ? -8.156 8.484 -8.203 1 98.75 126 ARG A O 1
ATOM 940 N N . VAL A 1 127 ? -7.488 6.66 -7.129 1 98.94 127 VAL A N 1
ATOM 941 C CA . VAL A 1 127 ? -6.129 7.148 -6.926 1 98.94 127 VAL A CA 1
ATOM 942 C C . VAL A 1 127 ? -5.18 6.465 -7.906 1 98.94 127 VAL A C 1
ATOM 944 O O . VAL A 1 127 ? -4.934 5.262 -7.805 1 98.94 127 VAL A O 1
ATOM 947 N N . SER A 1 128 ? -4.672 7.195 -8.852 1 98.88 128 SER A N 1
ATOM 948 C CA . SER A 1 128 ? -3.713 6.68 -9.828 1 98.88 128 SER A CA 1
ATOM 949 C C . SER A 1 128 ? -2.287 7.078 -9.461 1 98.88 128 SER A C 1
ATOM 951 O O . SER A 1 128 ? -2.041 8.211 -9.039 1 98.88 128 SER A O 1
ATOM 953 N N . LEU A 1 129 ? -1.432 6.086 -9.523 1 98.88 129 LEU A N 1
ATOM 954 C CA . LEU A 1 129 ? -0.043 6.383 -9.195 1 98.88 129 LEU A CA 1
ATOM 955 C C . LEU A 1 129 ? 0.907 5.453 -9.938 1 98.88 129 LEU A C 1
ATOM 957 O O . LEU A 1 129 ? 0.497 4.391 -10.414 1 98.88 129 LEU A O 1
ATOM 961 N N . THR A 1 130 ? 2.117 5.902 -10.109 1 98.88 130 THR A N 1
ATOM 962 C CA . THR A 1 130 ? 3.223 5.039 -10.508 1 98.88 130 THR A CA 1
ATOM 963 C C . THR A 1 130 ? 4.211 4.859 -9.359 1 98.88 130 THR A C 1
ATOM 965 O O . THR A 1 130 ? 4.941 5.785 -9.008 1 98.88 130 THR A O 1
ATOM 968 N N . ASN A 1 131 ? 4.164 3.664 -8.719 1 98.88 131 ASN A N 1
ATOM 969 C CA . ASN A 1 131 ? 5.105 3.289 -7.672 1 98.88 131 ASN A CA 1
ATOM 970 C C . ASN A 1 131 ? 6.484 2.977 -8.242 1 98.88 131 ASN A C 1
ATOM 972 O O . ASN A 1 131 ? 6.656 1.987 -8.953 1 98.88 131 ASN A O 1
ATOM 976 N N . ASP A 1 132 ? 7.438 3.834 -7.941 1 97.62 132 ASP A N 1
ATOM 977 C CA . ASP A 1 132 ? 8.766 3.793 -8.547 1 97.62 132 ASP A CA 1
ATOM 978 C C . ASP A 1 132 ? 9.734 2.979 -7.699 1 97.62 132 ASP A C 1
ATOM 980 O O . ASP A 1 132 ? 10.102 3.395 -6.598 1 97.62 132 ASP A O 1
ATOM 984 N N . GLY A 1 133 ? 10.023 1.769 -8.312 1 93.25 133 GLY A N 1
ATOM 985 C CA . GLY A 1 133 ? 10.883 0.847 -7.59 1 93.25 133 GLY A CA 1
ATOM 986 C C . GLY A 1 133 ? 10.523 -0.609 -7.816 1 93.25 133 GLY A C 1
ATOM 987 O O . GLY A 1 133 ? 11.273 -1.345 -8.461 1 93.25 133 GLY A O 1
ATOM 988 N N . PRO A 1 134 ? 9.273 -0.965 -7.246 1 97.06 134 PRO A N 1
ATOM 989 C CA . PRO A 1 134 ? 8.438 -0.2 -6.32 1 97.06 134 PRO A CA 1
ATOM 990 C C . PRO A 1 134 ? 9.055 -0.076 -4.93 1 97.06 134 PRO A C 1
ATOM 992 O O . PRO A 1 134 ? 9.883 -0.907 -4.543 1 97.06 134 PRO A O 1
ATOM 995 N N . PHE A 1 135 ? 8.781 0.999 -4.246 1 98.44 135 PHE A N 1
ATOM 996 C CA . PHE A 1 135 ? 9.242 1.294 -2.896 1 98.44 135 PHE A CA 1
ATOM 997 C C . PHE A 1 135 ? 8.078 1.698 -2.002 1 98.44 135 PHE A C 1
ATOM 999 O O . PHE A 1 135 ? 7.531 2.795 -2.141 1 98.44 135 PHE A O 1
ATOM 1006 N N . THR A 1 136 ? 7.648 0.836 -1.099 1 98.75 136 THR A N 1
ATOM 1007 C CA . THR A 1 136 ? 6.527 1.045 -0.188 1 98.75 136 THR A CA 1
ATOM 1008 C C . THR A 1 136 ? 6.914 0.676 1.241 1 98.75 136 THR A C 1
ATOM 1010 O O . THR A 1 136 ? 7.449 -0.409 1.484 1 98.75 136 THR A O 1
ATOM 1013 N N . VAL A 1 137 ? 6.719 1.545 2.174 1 98.62 137 VAL A N 1
ATOM 1014 C CA . VAL A 1 137 ? 6.969 1.224 3.574 1 98.62 137 VAL A CA 1
ATOM 1015 C C . VAL A 1 137 ? 5.684 1.398 4.383 1 98.62 137 VAL A C 1
ATOM 1017 O O . VAL A 1 137 ? 4.805 2.176 4.004 1 98.62 137 VAL A O 1
ATOM 1020 N N . LEU A 1 138 ? 5.613 0.628 5.402 1 98.44 138 LEU A N 1
ATOM 1021 C CA . LEU A 1 138 ? 4.555 0.763 6.398 1 98.44 138 LEU A CA 1
ATOM 1022 C C . LEU A 1 138 ? 5.035 1.568 7.602 1 98.44 138 LEU A C 1
ATOM 1024 O O . LEU A 1 138 ? 6.086 1.27 8.172 1 98.44 138 LEU A O 1
ATOM 1028 N N . VAL A 1 139 ? 4.285 2.572 7.902 1 98.06 139 VAL A N 1
ATOM 1029 C CA . VAL A 1 139 ? 4.637 3.418 9.039 1 98.06 139 VAL A CA 1
ATOM 1030 C C . VAL A 1 139 ? 3.533 3.363 10.086 1 98.06 139 VAL A C 1
ATOM 1032 O O . VAL A 1 139 ? 2.35 3.492 9.766 1 98.06 139 VAL A O 1
ATOM 1035 N N . GLU A 1 140 ? 3.936 3.166 11.289 1 96.25 140 GLU A N 1
ATOM 1036 C CA . GLU A 1 140 ? 3 3.186 12.406 1 96.25 140 GLU A CA 1
ATOM 1037 C C . GLU A 1 140 ? 3.508 4.078 13.539 1 96.25 140 GLU A C 1
ATOM 1039 O O . GLU A 1 140 ? 4.691 4.035 13.883 1 96.25 140 GLU A O 1
ATOM 1044 N N . VAL A 1 141 ? 2.662 4.922 13.93 1 95.69 141 VAL A N 1
ATOM 1045 C CA . VAL A 1 141 ? 2.98 5.805 15.047 1 95.69 141 VAL A CA 1
ATOM 1046 C C . VAL A 1 141 ? 1.884 5.715 16.109 1 95.69 141 VAL A C 1
ATOM 1048 O O . VAL A 1 141 ? 0.711 5.516 15.773 1 95.69 141 VAL A O 1
ATOM 1051 N N . MET B 1 1 ? 4.391 -13.727 6.383 1 97.94 1 MET B N 1
ATOM 1052 C CA . MET B 1 1 ? 4.469 -12.922 5.168 1 97.94 1 MET B CA 1
ATOM 1053 C C . MET B 1 1 ? 3.508 -11.734 5.23 1 97.94 1 MET B C 1
ATOM 1055 O O . MET B 1 1 ? 2.424 -11.844 5.805 1 97.94 1 MET B O 1
ATOM 1059 N N . ARG B 1 2 ? 3.994 -10.586 4.742 1 97.81 2 ARG B N 1
ATOM 1060 C CA . ARG B 1 2 ? 3.172 -9.383 4.727 1 97.81 2 ARG B CA 1
ATOM 1061 C C . ARG B 1 2 ? 2.824 -8.977 3.299 1 97.81 2 ARG B C 1
ATOM 1063 O O . ARG B 1 2 ? 3.656 -9.086 2.396 1 97.81 2 ARG B O 1
ATOM 1070 N N . ALA B 1 3 ? 1.594 -8.469 3.154 1 98.81 3 ALA B N 1
ATOM 1071 C CA . ALA B 1 3 ? 1.205 -7.988 1.831 1 98.81 3 ALA B CA 1
ATOM 1072 C C . ALA B 1 3 ? 0.367 -6.715 1.933 1 98.81 3 ALA B C 1
ATOM 1074 O O . ALA B 1 3 ? -0.457 -6.578 2.84 1 98.81 3 ALA B O 1
ATOM 1075 N N . VAL B 1 4 ? 0.668 -5.773 1.14 1 98.88 4 VAL B N 1
ATOM 1076 C CA . VAL B 1 4 ? -0.236 -4.668 0.843 1 98.88 4 VAL B CA 1
ATOM 1077 C C . VAL B 1 4 ? -1.12 -5.027 -0.348 1 98.88 4 VAL B C 1
ATOM 1079 O O . VAL B 1 4 ? -0.621 -5.273 -1.448 1 98.88 4 VAL B O 1
ATOM 1082 N N . VAL B 1 5 ? -2.391 -5.066 -0.123 1 98.94 5 VAL B N 1
ATOM 1083 C CA . VAL B 1 5 ? -3.346 -5.516 -1.133 1 98.94 5 VAL B CA 1
ATOM 1084 C C . VAL B 1 5 ? -4.246 -4.352 -1.542 1 98.94 5 VAL B C 1
ATOM 1086 O O . VAL B 1 5 ? -5.012 -3.834 -0.725 1 98.94 5 VAL B O 1
ATOM 1089 N N . GLN B 1 6 ? -4.152 -3.996 -2.785 1 98.94 6 GLN B N 1
ATOM 1090 C CA . GLN B 1 6 ? -4.898 -2.848 -3.289 1 98.94 6 GLN B CA 1
ATOM 1091 C C . GLN B 1 6 ? -5.926 -3.273 -4.336 1 98.94 6 GLN B C 1
ATOM 1093 O O . GLN B 1 6 ? -5.578 -3.941 -5.316 1 98.94 6 GLN B O 1
ATOM 1098 N N . ARG B 1 7 ? -7.172 -2.934 -4.105 1 98.94 7 ARG B N 1
ATOM 1099 C CA . ARG B 1 7 ? -8.172 -3.088 -5.16 1 98.94 7 ARG B CA 1
ATOM 1100 C C . ARG B 1 7 ? -7.918 -2.104 -6.297 1 98.94 7 ARG B C 1
ATOM 1102 O O . ARG B 1 7 ? -7.855 -0.893 -6.074 1 98.94 7 ARG B O 1
ATOM 1109 N N . VAL B 1 8 ? -7.852 -2.672 -7.539 1 98.88 8 VAL B N 1
ATOM 1110 C CA . VAL B 1 8 ? -7.43 -1.787 -8.617 1 98.88 8 VAL B CA 1
ATOM 1111 C C . VAL B 1 8 ? -8.406 -1.902 -9.789 1 98.88 8 VAL B C 1
ATOM 1113 O O . VAL B 1 8 ? -9.148 -2.881 -9.891 1 98.88 8 VAL B O 1
ATOM 1116 N N . ASP B 1 9 ? -8.461 -0.85 -10.523 1 98.62 9 ASP B N 1
ATOM 1117 C CA . ASP B 1 9 ? -8.992 -0.859 -11.883 1 98.62 9 ASP B CA 1
ATOM 1118 C C . ASP B 1 9 ? -7.871 -0.75 -12.914 1 98.62 9 ASP B C 1
ATOM 1120 O O . ASP B 1 9 ? -7.637 0.324 -13.469 1 98.62 9 ASP B O 1
ATOM 1124 N N . GLY B 1 10 ? -7.207 -1.855 -13.086 1 98.69 10 GLY B N 1
ATOM 1125 C CA . GLY B 1 10 ? -6.027 -1.933 -13.93 1 98.69 10 GLY B CA 1
ATOM 1126 C C . GLY B 1 10 ? -4.738 -1.677 -13.172 1 98.69 10 GLY B C 1
ATOM 1127 O O . GLY B 1 10 ? -4.707 -0.871 -12.234 1 98.69 10 GLY B O 1
ATOM 1128 N N . ALA B 1 11 ? -3.656 -2.365 -13.562 1 98.88 11 ALA B N 1
ATOM 1129 C CA . ALA B 1 11 ? -2.299 -2.211 -13.055 1 98.88 11 ALA B CA 1
ATOM 1130 C C . ALA B 1 11 ? -1.275 -2.801 -14.016 1 98.88 11 ALA B C 1
ATOM 1132 O O . ALA B 1 11 ? -1.595 -3.707 -14.789 1 98.88 11 ALA B O 1
ATOM 1133 N N . SER B 1 12 ? -0.121 -2.258 -13.977 1 98.94 12 SER B N 1
ATOM 1134 C CA . SER B 1 12 ? 0.929 -2.777 -14.852 1 98.94 12 SER B CA 1
ATOM 1135 C C . SER B 1 12 ? 2.312 -2.529 -14.258 1 98.94 12 SER B C 1
ATOM 1137 O O . SER B 1 12 ? 2.477 -1.666 -13.391 1 98.94 12 SER B O 1
ATOM 1139 N N . VAL B 1 13 ? 3.242 -3.32 -14.727 1 98.88 13 VAL B N 1
ATOM 1140 C CA . VAL B 1 13 ? 4.621 -3.188 -14.273 1 98.88 13 VAL B CA 1
ATOM 1141 C C . VAL B 1 13 ? 5.559 -3.111 -15.477 1 98.88 13 VAL B C 1
ATOM 1143 O O . VAL B 1 13 ? 5.461 -3.922 -16.391 1 98.88 13 VAL B O 1
ATOM 1146 N N . VAL B 1 14 ? 6.387 -2.117 -15.438 1 98.81 14 VAL B N 1
ATOM 1147 C CA . VAL B 1 14 ? 7.367 -1.87 -16.484 1 98.81 14 VAL B CA 1
ATOM 1148 C C . VAL B 1 14 ? 8.781 -2.094 -15.945 1 98.81 14 VAL B C 1
ATOM 1150 O O . VAL B 1 14 ? 9.109 -1.629 -14.852 1 98.81 14 VAL B O 1
ATOM 1153 N N . VAL B 1 15 ? 9.547 -2.869 -16.641 1 98.31 15 VAL B N 1
ATOM 1154 C CA . VAL B 1 15 ? 10.969 -3.088 -16.391 1 98.31 15 VAL B CA 1
ATOM 1155 C C . VAL B 1 15 ? 11.773 -2.736 -17.641 1 98.31 15 VAL B C 1
ATOM 1157 O O . VAL B 1 15 ? 11.492 -3.236 -18.734 1 98.31 15 VAL B O 1
ATOM 1160 N N . ASP B 1 16 ? 12.758 -1.885 -17.469 1 96.94 16 ASP B N 1
ATOM 1161 C CA . ASP B 1 16 ? 13.602 -1.478 -18.594 1 96.94 16 ASP B CA 1
ATOM 1162 C C . ASP B 1 16 ? 12.75 -1.016 -19.781 1 96.94 16 ASP B C 1
ATOM 1164 O O . ASP B 1 16 ? 12.977 -1.444 -20.906 1 96.94 16 ASP B O 1
ATOM 1168 N N . GLY B 1 17 ? 11.742 -0.365 -19.469 1 97.12 17 GLY B N 1
ATOM 1169 C CA . GLY B 1 17 ? 10.922 0.266 -20.484 1 97.12 17 GLY B CA 1
ATOM 1170 C C . GLY B 1 17 ? 9.914 -0.681 -21.109 1 97.12 17 GLY B C 1
ATOM 1171 O O . GLY B 1 17 ? 9.141 -0.284 -21.984 1 97.12 17 GLY B O 1
ATOM 1172 N N . GLU B 1 18 ? 9.844 -1.884 -20.656 1 98.31 18 GLU B N 1
ATOM 1173 C CA . GLU B 1 18 ? 8.93 -2.885 -21.203 1 98.31 18 GLU B CA 1
ATOM 1174 C C . GLU B 1 18 ? 7.914 -3.33 -20.156 1 98.31 18 GLU B C 1
ATOM 1176 O O . GLU B 1 18 ? 8.273 -3.598 -19 1 98.31 18 GLU B O 1
ATOM 1181 N N . THR B 1 19 ? 6.676 -3.35 -20.641 1 98.69 19 THR B N 1
ATOM 1182 C CA . THR B 1 19 ? 5.66 -3.91 -19.75 1 98.69 19 THR B CA 1
ATOM 1183 C C . THR B 1 19 ? 5.848 -5.418 -19.609 1 98.69 19 THR B C 1
ATOM 1185 O O . THR B 1 19 ? 5.742 -6.16 -20.578 1 98.69 19 THR B O 1
ATOM 1188 N N . VAL B 1 20 ? 6.055 -5.898 -18.406 1 98.69 20 VAL B N 1
ATOM 1189 C CA . VAL B 1 20 ? 6.34 -7.316 -18.219 1 98.69 20 VAL B CA 1
ATOM 1190 C C . VAL B 1 20 ? 5.141 -8 -17.562 1 98.69 20 VAL B C 1
ATOM 1192 O O . VAL B 1 20 ? 5.066 -9.234 -17.531 1 98.69 20 VAL B O 1
ATOM 1195 N N . GLY B 1 21 ? 4.219 -7.25 -17.062 1 98.69 21 GLY B N 1
ATOM 1196 C CA . GLY B 1 21 ? 2.986 -7.734 -16.453 1 98.69 21 GLY B CA 1
ATOM 1197 C C . GLY B 1 21 ? 1.897 -6.684 -16.391 1 98.69 21 GLY B C 1
ATOM 1198 O O . GLY B 1 21 ? 2.184 -5.496 -16.234 1 98.69 21 GLY B O 1
ATOM 1199 N N . ALA B 1 22 ? 0.684 -7.141 -16.578 1 98.88 22 ALA B N 1
ATOM 1200 C CA . ALA B 1 22 ? -0.438 -6.207 -16.5 1 98.88 22 ALA B CA 1
ATOM 1201 C C . ALA B 1 22 ? -1.744 -6.945 -16.219 1 98.88 22 ALA B C 1
ATOM 1203 O O . ALA B 1 22 ? -1.892 -8.117 -16.578 1 98.88 22 ALA B O 1
ATOM 1204 N N . ILE B 1 23 ? -2.607 -6.34 -15.547 1 98.81 23 ILE B N 1
ATOM 1205 C CA . ILE B 1 23 ? -3.992 -6.781 -15.43 1 98.81 23 ILE B CA 1
ATOM 1206 C C . ILE B 1 23 ? -4.934 -5.637 -15.789 1 98.81 23 ILE B C 1
ATOM 1208 O O . ILE B 1 23 ? -4.652 -4.473 -15.492 1 98.81 23 ILE B O 1
ATOM 1212 N N . ASP B 1 24 ? -5.957 -5.996 -16.469 1 98.06 24 ASP B N 1
ATOM 1213 C CA . ASP B 1 24 ? -6.953 -5.023 -16.891 1 98.06 24 ASP B CA 1
ATOM 1214 C C . ASP B 1 24 ? -8.242 -5.16 -16.078 1 98.06 24 ASP B C 1
ATOM 1216 O O . ASP B 1 24 ? -8.656 -6.273 -15.758 1 98.06 24 ASP B O 1
ATOM 1220 N N . GLY B 1 25 ? -8.805 -3.998 -15.836 1 98.06 25 GLY B N 1
ATOM 1221 C CA . GLY B 1 25 ? -10.07 -4.035 -15.117 1 98.06 25 GLY B CA 1
ATOM 1222 C C . GLY B 1 25 ? -9.906 -4.301 -13.633 1 98.06 25 GLY B C 1
ATOM 1223 O O . GLY B 1 25 ? -8.844 -4.027 -13.062 1 98.06 25 GLY B O 1
ATOM 1224 N N . GLU B 1 26 ? -11.008 -4.75 -12.992 1 98.69 26 GLU B N 1
ATOM 1225 C CA . GLU B 1 26 ? -11.023 -4.961 -11.547 1 98.69 26 GLU B CA 1
ATOM 1226 C C . GLU B 1 26 ? -10.156 -6.148 -11.148 1 98.69 26 GLU B C 1
ATOM 1228 O O . GLU B 1 26 ? -10.258 -7.227 -11.734 1 98.69 26 GLU B O 1
ATOM 1233 N N . GLY B 1 27 ? -9.305 -5.988 -10.227 1 98.88 27 GLY B N 1
ATOM 1234 C CA . GLY B 1 27 ? -8.414 -6.992 -9.664 1 98.88 27 GLY B CA 1
ATOM 1235 C C . GLY B 1 27 ? -7.629 -6.496 -8.469 1 98.88 27 GLY B C 1
ATOM 1236 O O . GLY B 1 27 ? -8.047 -5.551 -7.793 1 98.88 27 GLY B O 1
ATOM 1237 N N . LEU B 1 28 ? -6.57 -7.23 -8.156 1 98.94 28 LEU B N 1
ATOM 1238 C CA . LEU B 1 28 ? -5.746 -6.848 -7.016 1 98.94 28 LEU B CA 1
ATOM 1239 C C . LEU B 1 28 ? -4.301 -6.617 -7.445 1 98.94 28 LEU B C 1
ATOM 1241 O O . LEU B 1 28 ? -3.75 -7.395 -8.227 1 98.94 28 LEU B O 1
ATOM 1245 N N . CYS B 1 29 ? -3.764 -5.52 -7.105 1 98.94 29 CYS B N 1
ATOM 1246 C CA . CYS B 1 29 ? -2.316 -5.34 -7.09 1 98.94 29 CYS B CA 1
ATOM 1247 C C . CYS B 1 29 ? -1.745 -5.617 -5.707 1 98.94 29 CYS B C 1
ATOM 1249 O O . CYS B 1 29 ? -2.102 -4.945 -4.738 1 98.94 29 CYS B O 1
ATOM 1251 N N . VAL B 1 30 ? -0.85 -6.598 -5.625 1 98.94 30 VAL B N 1
ATOM 1252 C CA . VAL B 1 30 ? -0.38 -7.105 -4.34 1 98.94 30 VAL B CA 1
ATOM 1253 C C . VAL B 1 30 ? 1.132 -6.926 -4.23 1 98.94 30 VAL B C 1
ATOM 1255 O O . VAL B 1 30 ? 1.884 -7.426 -5.07 1 98.94 30 VAL B O 1
ATOM 1258 N N . LEU B 1 31 ? 1.561 -6.164 -3.273 1 98.94 31 LEU B N 1
ATOM 1259 C CA . LEU B 1 31 ? 2.963 -6.105 -2.875 1 98.94 31 LEU B CA 1
ATOM 1260 C C . LEU B 1 31 ? 3.256 -7.105 -1.764 1 98.94 31 LEU B C 1
ATOM 1262 O O . LEU B 1 31 ? 2.615 -7.074 -0.71 1 98.94 31 LEU B O 1
ATOM 1266 N N . VAL B 1 32 ? 4.215 -7.973 -1.967 1 98.88 32 VAL B N 1
ATOM 1267 C CA . VAL B 1 32 ? 4.473 -9.055 -1.023 1 98.88 32 VAL B CA 1
ATOM 1268 C C . VAL B 1 32 ? 5.855 -8.883 -0.401 1 98.88 32 VAL B C 1
ATOM 1270 O O . VAL B 1 32 ? 6.855 -8.766 -1.116 1 98.88 32 VAL B O 1
ATOM 1273 N N . GLY B 1 33 ? 5.879 -8.828 0.903 1 98.75 33 GLY B N 1
ATOM 1274 C CA . GLY B 1 33 ? 7.117 -8.859 1.666 1 98.75 33 GLY B CA 1
ATOM 1275 C C . GLY B 1 33 ? 7.352 -10.188 2.367 1 98.75 33 GLY B C 1
ATOM 1276 O O . GLY B 1 33 ? 6.422 -10.781 2.912 1 98.75 33 GLY B O 1
ATOM 1277 N N . VAL B 1 34 ? 8.602 -10.648 2.344 1 98.81 34 VAL B N 1
ATOM 1278 C CA . VAL B 1 34 ? 8.984 -11.922 2.945 1 98.81 34 VAL B CA 1
ATOM 1279 C C . VAL B 1 34 ? 9.992 -11.672 4.07 1 98.81 34 VAL B C 1
ATOM 1281 O O . VAL B 1 34 ? 10.914 -10.875 3.922 1 98.81 34 VAL B O 1
ATOM 1284 N N . THR B 1 35 ? 9.758 -12.32 5.203 1 98.38 35 THR B N 1
ATOM 1285 C CA . THR B 1 35 ? 10.695 -12.234 6.32 1 98.38 35 THR B CA 1
ATOM 1286 C C . THR B 1 35 ? 11.359 -13.586 6.578 1 98.38 35 THR B C 1
ATOM 1288 O O . THR B 1 35 ? 11.078 -14.562 5.887 1 98.38 35 THR B O 1
ATOM 1291 N N . HIS B 1 36 ? 12.203 -13.703 7.578 1 97.69 36 HIS B N 1
ATOM 1292 C CA . HIS B 1 36 ? 13.141 -14.797 7.785 1 97.69 36 HIS B CA 1
ATOM 1293 C C . HIS B 1 36 ? 12.414 -16.094 8.125 1 97.69 36 HIS B C 1
ATOM 1295 O O . HIS B 1 36 ? 12.859 -17.172 7.742 1 97.69 36 HIS B O 1
ATOM 1301 N N . ASP B 1 37 ? 11.344 -16.031 8.727 1 97.06 37 ASP B N 1
ATOM 1302 C CA . ASP B 1 37 ? 10.703 -17.234 9.242 1 97.06 37 ASP B CA 1
ATOM 1303 C C . ASP B 1 37 ? 9.562 -17.688 8.328 1 97.06 37 ASP B C 1
ATOM 1305 O O . ASP B 1 37 ? 8.828 -18.625 8.656 1 97.06 37 ASP B O 1
ATOM 1309 N N . ASP B 1 38 ? 9.445 -17.062 7.27 1 98.5 38 ASP B N 1
ATOM 1310 C CA . ASP B 1 38 ? 8.383 -17.438 6.344 1 98.5 38 ASP B CA 1
ATOM 1311 C C . ASP B 1 38 ? 8.664 -18.797 5.707 1 98.5 38 ASP B C 1
ATOM 1313 O O . ASP B 1 38 ? 9.828 -19.188 5.559 1 98.5 38 ASP B O 1
ATOM 1317 N N . THR B 1 39 ? 7.609 -19.516 5.371 1 98.38 39 THR B N 1
ATOM 1318 C CA . THR B 1 39 ? 7.684 -20.859 4.816 1 98.38 39 THR B CA 1
ATOM 1319 C C . THR B 1 39 ? 6.77 -21 3.604 1 98.38 39 THR B C 1
ATOM 1321 O O . THR B 1 39 ? 5.996 -20.094 3.295 1 98.38 39 THR B O 1
ATOM 1324 N N . LYS B 1 40 ? 6.875 -22.141 2.977 1 98.5 40 LYS B N 1
ATOM 1325 C CA . LYS B 1 40 ? 5.996 -22.438 1.851 1 98.5 40 LYS B CA 1
ATOM 1326 C C . LYS B 1 40 ? 4.543 -22.547 2.305 1 98.5 40 LYS B C 1
ATOM 1328 O O . LYS B 1 40 ? 3.625 -22.188 1.563 1 98.5 40 LYS B O 1
ATOM 1333 N N . GLU B 1 41 ? 4.406 -23.047 3.51 1 98.62 41 GLU B N 1
ATOM 1334 C CA . GLU B 1 41 ? 3.055 -23.141 4.059 1 98.62 41 GLU B CA 1
ATOM 1335 C C . GLU B 1 41 ? 2.428 -21.766 4.219 1 98.62 41 GLU B C 1
ATOM 1337 O O . GLU B 1 41 ? 1.244 -21.578 3.924 1 98.62 41 GLU B O 1
ATOM 1342 N N . LYS B 1 42 ? 3.201 -20.797 4.684 1 98.5 42 LYS B N 1
ATOM 1343 C CA . LYS B 1 42 ? 2.705 -19.422 4.82 1 98.5 42 LYS B CA 1
ATOM 1344 C C . LYS B 1 42 ? 2.42 -18.812 3.457 1 98.5 42 LYS B C 1
ATOM 1346 O O . LYS B 1 42 ? 1.459 -18.047 3.301 1 98.5 42 LYS B O 1
ATOM 1351 N N . ALA B 1 43 ? 3.248 -19.125 2.52 1 98.81 43 ALA B N 1
ATOM 1352 C CA . ALA B 1 43 ? 3.008 -18.656 1.159 1 98.81 43 ALA B CA 1
ATOM 1353 C C . ALA B 1 43 ? 1.666 -19.156 0.634 1 98.81 43 ALA B C 1
ATOM 1355 O O . ALA B 1 43 ? 0.903 -18.391 0.032 1 98.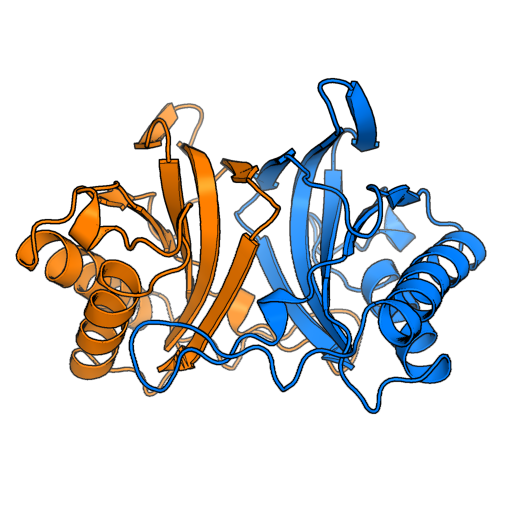81 43 ALA B O 1
ATOM 1356 N N . ALA B 1 44 ? 1.432 -20.406 0.856 1 98.75 44 ALA B N 1
ATOM 1357 C CA . ALA B 1 44 ? 0.163 -21 0.436 1 98.75 44 ALA B CA 1
ATOM 1358 C C . ALA B 1 44 ? -1.012 -20.344 1.154 1 98.75 44 ALA B C 1
ATOM 1360 O O . ALA B 1 44 ? -2.061 -20.094 0.552 1 98.75 44 ALA B O 1
ATOM 1361 N N . GLN B 1 45 ? -0.829 -20.125 2.408 1 98.5 45 GLN B N 1
ATOM 1362 C CA . GLN B 1 45 ? -1.863 -19.469 3.195 1 98.5 45 GLN B CA 1
ATOM 1363 C C . GLN B 1 45 ? -2.15 -18.062 2.656 1 98.5 45 GLN B C 1
ATOM 1365 O O . GLN B 1 45 ? -3.309 -17.672 2.545 1 98.5 45 GLN B O 1
ATOM 1370 N N . LEU B 1 46 ? -1.109 -17.344 2.355 1 98.69 46 LEU B N 1
ATOM 1371 C CA . LEU B 1 46 ? -1.286 -16.016 1.794 1 98.69 46 LEU B CA 1
ATOM 1372 C C . LEU B 1 46 ? -2.031 -16.078 0.464 1 98.69 46 LEU B C 1
ATOM 1374 O O . LEU B 1 46 ? -2.943 -15.281 0.221 1 98.69 46 LEU B O 1
ATOM 1378 N N . ALA B 1 47 ? -1.643 -17.016 -0.344 1 98.88 47 ALA B N 1
ATOM 1379 C CA . ALA B 1 47 ? -2.283 -17.172 -1.646 1 98.88 47 ALA B CA 1
ATOM 1380 C C . ALA B 1 47 ? -3.783 -17.406 -1.495 1 98.88 47 ALA B C 1
ATOM 1382 O O . ALA B 1 47 ? -4.59 -16.781 -2.188 1 98.88 47 ALA B O 1
ATOM 1383 N N . ARG B 1 48 ? -4.125 -18.281 -0.608 1 98.69 48 ARG B N 1
ATOM 1384 C CA . ARG B 1 48 ? -5.539 -18.562 -0.372 1 98.69 48 ARG B CA 1
ATOM 1385 C C . ARG B 1 48 ? -6.273 -17.312 0.102 1 98.69 48 ARG B C 1
ATOM 1387 O O . ARG B 1 48 ? -7.395 -17.031 -0.336 1 98.69 48 ARG B O 1
ATOM 1394 N N . LYS B 1 49 ? -5.66 -16.609 0.979 1 98.75 49 LYS B N 1
ATOM 1395 C CA . LYS B 1 49 ? -6.262 -15.375 1.495 1 98.75 49 LYS B CA 1
ATOM 1396 C C . LYS B 1 49 ? -6.473 -14.359 0.381 1 98.75 49 LYS B C 1
ATOM 1398 O O . LYS B 1 49 ? -7.551 -13.773 0.26 1 98.75 49 LYS B O 1
ATOM 1403 N N . LEU B 1 50 ? -5.477 -14.164 -0.429 1 98.81 50 LEU B N 1
ATOM 1404 C CA . LEU B 1 50 ? -5.555 -13.203 -1.523 1 98.81 50 LEU B CA 1
ATOM 1405 C C . LEU B 1 50 ? -6.672 -13.57 -2.494 1 98.81 50 LEU B C 1
ATOM 1407 O O . LEU B 1 50 ? -7.391 -12.695 -2.98 1 98.81 50 LEU B O 1
ATOM 1411 N N . TRP B 1 51 ? -6.812 -14.812 -2.738 1 98.81 51 TRP B N 1
ATOM 1412 C CA . TRP B 1 51 ? -7.762 -15.336 -3.717 1 98.81 51 TRP B CA 1
ATOM 1413 C C . TRP B 1 51 ? -9.195 -15.203 -3.213 1 98.81 51 TRP B C 1
ATOM 1415 O O . TRP B 1 51 ? -10.109 -14.938 -3.992 1 98.81 51 TRP B O 1
ATOM 1425 N N . SER B 1 52 ? -9.352 -15.219 -1.874 1 98.62 52 SER B N 1
ATOM 1426 C CA . SER B 1 52 ? -10.695 -15.43 -1.354 1 98.62 52 SER B CA 1
ATOM 1427 C C . SER B 1 52 ? -11.188 -14.203 -0.596 1 98.62 52 SER B C 1
ATOM 1429 O O . SER B 1 52 ? -12.383 -14.078 -0.31 1 98.62 52 SER B O 1
ATOM 1431 N N . VAL B 1 53 ? -10.32 -13.312 -0.227 1 98.69 53 VAL B N 1
ATOM 1432 C CA . VAL B 1 53 ? -10.719 -12.172 0.591 1 98.69 53 VAL B CA 1
ATOM 1433 C C . VAL B 1 53 ? -11.711 -11.305 -0.18 1 98.69 53 VAL B C 1
ATOM 1435 O O . VAL B 1 53 ? -11.531 -11.062 -1.376 1 98.69 53 VAL B O 1
ATOM 1438 N N . ARG B 1 54 ? -12.75 -10.828 0.462 1 98.69 54 ARG B N 1
ATOM 1439 C CA . ARG B 1 54 ? -13.859 -10.133 -0.191 1 98.69 54 ARG B CA 1
ATOM 1440 C C . ARG B 1 54 ? -13.695 -8.625 -0.097 1 98.69 54 ARG B C 1
ATOM 1442 O O . ARG B 1 54 ? -14.438 -7.953 0.619 1 98.69 54 ARG B O 1
ATOM 1449 N N . ILE B 1 55 ? -12.812 -8.156 -0.953 1 98.56 55 ILE B N 1
ATOM 1450 C CA . ILE B 1 55 ? -12.531 -6.727 -0.865 1 98.56 55 ILE B CA 1
ATOM 1451 C C . ILE B 1 55 ? -12.758 -6.07 -2.227 1 98.56 55 ILE B C 1
ATOM 1453 O O . ILE B 1 55 ? -12.484 -4.883 -2.4 1 98.56 55 ILE B O 1
ATOM 1457 N N . LEU B 1 56 ? -13.25 -6.836 -3.219 1 98.69 56 LEU B N 1
ATOM 1458 C CA . LEU B 1 56 ? -13.672 -6.25 -4.484 1 98.69 56 LEU B CA 1
ATOM 1459 C C . LEU B 1 56 ? -15.07 -5.652 -4.371 1 98.69 56 LEU B C 1
ATOM 1461 O O . LEU B 1 56 ? -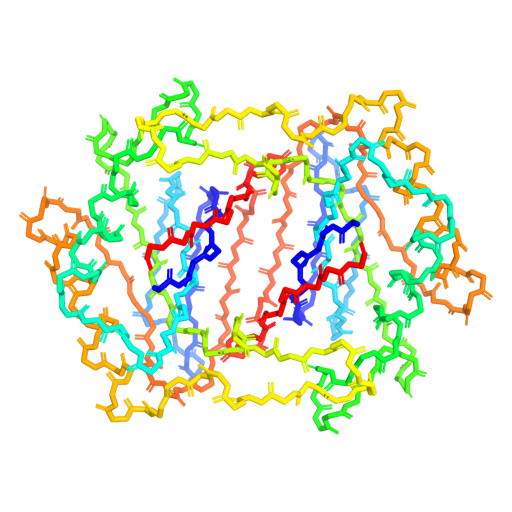15.656 -5.641 -3.287 1 98.69 56 LEU B O 1
ATOM 1465 N N . HIS B 1 57 ? -15.5 -4.918 -5.422 1 97.94 57 HIS B N 1
ATOM 1466 C CA . HIS B 1 57 ? -16.828 -4.316 -5.398 1 97.94 57 HIS B CA 1
ATOM 1467 C C . HIS B 1 57 ? -17.891 -5.34 -5.004 1 97.94 57 HIS B C 1
ATOM 1469 O O . HIS B 1 57 ? -17.797 -6.508 -5.395 1 97.94 57 HIS B O 1
ATOM 1475 N N . ASP B 1 58 ? -18.891 -4.918 -4.207 1 97.44 58 ASP B N 1
ATOM 1476 C CA . ASP B 1 58 ? -20.016 -5.723 -3.754 1 97.44 58 ASP B CA 1
ATOM 1477 C C . ASP B 1 58 ? -19.547 -6.883 -2.881 1 97.44 58 ASP B C 1
ATOM 1479 O O . ASP B 1 58 ? -20.141 -7.969 -2.912 1 97.44 58 ASP B O 1
ATOM 1483 N N . GLU B 1 59 ? -18.406 -6.68 -2.215 1 97.38 59 GLU B N 1
ATOM 1484 C CA . GLU B 1 59 ? -17.859 -7.648 -1.275 1 97.38 59 GLU B CA 1
ATOM 1485 C C . GLU B 1 59 ? -17.578 -8.984 -1.958 1 97.38 59 GLU B C 1
ATOM 1487 O O . GLU B 1 59 ? -17.922 -10.039 -1.427 1 97.38 59 GLU B O 1
ATOM 1492 N N . LYS B 1 60 ? -17.109 -8.922 -3.152 1 98.69 60 LYS B N 1
ATOM 1493 C CA . LYS B 1 60 ? -16.672 -10.109 -3.879 1 98.69 60 LYS B CA 1
ATOM 1494 C C . LYS B 1 60 ? -15.164 -10.289 -3.787 1 98.69 60 LYS B C 1
ATOM 1496 O O . LYS B 1 60 ? -14.445 -9.359 -3.418 1 98.69 60 LYS B O 1
ATOM 1501 N N . SER B 1 61 ? -14.773 -11.516 -4.047 1 98.81 61 SER B N 1
ATOM 1502 C CA . SER B 1 61 ? -13.359 -11.867 -4.094 1 98.81 61 SER B CA 1
ATOM 1503 C C . SER B 1 61 ? -12.898 -12.117 -5.523 1 98.81 61 SER B C 1
ATOM 1505 O O . SER B 1 61 ? -13.719 -12.172 -6.445 1 98.81 61 SER B O 1
ATOM 1507 N N . CYS B 1 62 ? -11.594 -12.172 -5.664 1 98.88 62 CYS B N 1
ATOM 1508 C CA . CYS B 1 62 ? -11.062 -12.586 -6.957 1 98.88 62 CYS B CA 1
ATOM 1509 C C . CYS B 1 62 ? -11.625 -13.945 -7.367 1 98.88 62 CYS B C 1
ATOM 1511 O O . CYS B 1 62 ? -11.945 -14.156 -8.539 1 98.88 62 CYS B O 1
ATOM 1513 N N . SER B 1 63 ? -11.773 -14.82 -6.422 1 98.75 63 SER B N 1
ATOM 1514 C CA . SER B 1 63 ? -12.281 -16.156 -6.723 1 98.75 63 SER B CA 1
ATOM 1515 C C . SER B 1 63 ? -13.734 -16.094 -7.176 1 98.75 63 SER B C 1
ATOM 1517 O O . SER B 1 63 ? -14.164 -16.906 -8 1 98.75 63 SER B O 1
ATOM 1519 N N . ASP B 1 64 ? -14.523 -15.211 -6.637 1 98.69 64 ASP B N 1
ATOM 1520 C CA . ASP B 1 64 ? -15.922 -15.047 -7.031 1 98.69 64 ASP B CA 1
ATOM 1521 C C . ASP B 1 64 ? -16.031 -14.547 -8.469 1 98.69 64 ASP B C 1
ATOM 1523 O O . ASP B 1 64 ? -16.969 -14.906 -9.188 1 98.69 64 ASP B O 1
ATOM 1527 N N . LEU B 1 65 ? -15.078 -13.742 -8.953 1 98.62 65 LEU B N 1
ATOM 1528 C CA . LEU B 1 65 ? -15.242 -13 -10.195 1 98.62 65 LEU B CA 1
ATOM 1529 C C . LEU B 1 65 ? -14.242 -13.469 -11.242 1 98.62 65 LEU B C 1
ATOM 1531 O O . LEU B 1 65 ? -14.25 -12.992 -12.383 1 98.62 65 LEU B O 1
ATOM 1535 N N . ASP B 1 66 ? -13.367 -14.391 -10.812 1 98.62 66 ASP B N 1
ATOM 1536 C CA . ASP B 1 66 ? -12.219 -14.734 -11.641 1 98.62 66 ASP B CA 1
ATOM 1537 C C . ASP B 1 66 ? -11.406 -13.492 -11.992 1 98.62 66 ASP B C 1
ATOM 1539 O O . ASP B 1 66 ? -11.055 -13.273 -13.148 1 98.62 66 ASP B O 1
ATOM 1543 N N . ALA B 1 67 ? -11.273 -12.586 -11.031 1 98.88 67 ALA B N 1
ATOM 1544 C CA . ALA B 1 67 ? -10.516 -11.344 -11.211 1 98.88 67 ALA B CA 1
ATOM 1545 C C . ALA B 1 67 ? -9.008 -11.602 -11.117 1 98.88 67 ALA B C 1
ATOM 1547 O O . ALA B 1 67 ? -8.57 -12.453 -10.336 1 98.88 67 ALA B O 1
ATOM 1548 N N . PRO B 1 68 ? -8.227 -10.93 -11.883 1 98.94 68 PRO B N 1
ATOM 1549 C CA . PRO B 1 68 ? -6.785 -11.164 -11.945 1 98.94 68 PRO B CA 1
ATOM 1550 C C . PRO B 1 68 ? -6.031 -10.477 -10.805 1 98.94 68 PRO B C 1
ATOM 1552 O O . PRO B 1 68 ? -6.582 -9.602 -10.133 1 98.94 68 PRO B O 1
ATOM 1555 N N . LEU B 1 69 ? -4.812 -10.93 -10.586 1 98.94 69 LEU B N 1
ATOM 1556 C CA . LEU B 1 69 ? -3.918 -10.328 -9.602 1 98.94 69 LEU B CA 1
ATOM 1557 C C . LEU B 1 69 ? -2.572 -9.992 -10.227 1 98.94 69 LEU B C 1
ATOM 1559 O O . LEU B 1 69 ? -2.055 -10.75 -11.047 1 98.94 69 LEU B O 1
ATOM 1563 N N . LEU B 1 70 ? -2.066 -8.875 -9.953 1 99 70 LEU B N 1
ATOM 1564 C CA . LEU B 1 70 ? -0.666 -8.531 -10.18 1 99 70 LEU B CA 1
ATOM 1565 C C . LEU B 1 70 ? 0.131 -8.633 -8.883 1 99 70 LEU B C 1
ATOM 1567 O O . LEU B 1 70 ? -0.132 -7.895 -7.93 1 99 70 LEU B O 1
ATOM 1571 N N . VAL B 1 71 ? 1.076 -9.547 -8.812 1 98.94 71 VAL B N 1
ATOM 1572 C CA . VAL B 1 71 ? 1.84 -9.82 -7.602 1 98.94 71 VAL B CA 1
ATOM 1573 C C . VAL B 1 71 ? 3.277 -9.336 -7.781 1 98.94 71 VAL B C 1
ATOM 1575 O O . VAL B 1 71 ? 3.969 -9.75 -8.711 1 98.94 71 VAL B O 1
ATOM 1578 N N . ILE B 1 72 ? 3.676 -8.461 -6.934 1 98.81 72 ILE B N 1
ATOM 1579 C CA . ILE B 1 72 ? 4.984 -7.824 -6.988 1 98.81 72 ILE B CA 1
ATOM 1580 C C . ILE B 1 72 ? 5.73 -8.055 -5.676 1 98.81 72 ILE B C 1
ATOM 1582 O O . ILE B 1 72 ? 5.184 -7.816 -4.594 1 98.81 72 ILE B O 1
ATOM 1586 N N . SER B 1 73 ? 6.996 -8.508 -5.723 1 98.5 73 SER B N 1
ATOM 1587 C CA . SER B 1 73 ? 7.832 -8.594 -4.531 1 98.5 73 SER B CA 1
ATOM 1588 C C . SER B 1 73 ? 8.172 -7.207 -3.994 1 98.5 73 SER B C 1
ATOM 1590 O O . SER B 1 73 ? 8.406 -6.277 -4.766 1 98.5 73 SER B O 1
ATOM 1592 N N . GLN B 1 74 ? 8.148 -7.105 -2.721 1 98.31 74 GLN B N 1
ATOM 1593 C CA . GLN B 1 74 ? 8.43 -5.816 -2.096 1 98.31 74 GLN B CA 1
ATOM 1594 C C . GLN B 1 74 ? 9.039 -6 -0.708 1 98.31 74 GLN B C 1
ATOM 1596 O O . GLN B 1 74 ? 8.32 -5.961 0.296 1 98.31 74 GLN B O 1
ATOM 1601 N N . PHE B 1 75 ? 10.336 -6.066 -0.609 1 98 75 PHE B N 1
ATOM 1602 C CA . PHE B 1 75 ? 11.008 -6.328 0.657 1 98 75 PHE B CA 1
ATOM 1603 C C . PHE B 1 75 ? 10.93 -5.113 1.574 1 98 75 PHE B C 1
ATOM 1605 O O . PHE B 1 75 ? 10.984 -5.25 2.799 1 98 75 PHE B O 1
ATOM 1612 N N . THR B 1 76 ? 10.656 -3.908 0.966 1 98.31 76 THR B N 1
ATOM 1613 C CA . THR B 1 76 ? 10.633 -2.682 1.754 1 98.31 76 THR B CA 1
ATOM 1614 C C . THR B 1 76 ? 9.461 -2.693 2.734 1 98.31 76 THR B C 1
ATOM 1616 O O . THR B 1 76 ? 9.43 -1.902 3.68 1 98.31 76 THR B O 1
ATOM 1619 N N . LEU B 1 77 ? 8.539 -3.611 2.557 1 98.5 77 LEU B N 1
ATOM 1620 C CA . LEU B 1 77 ? 7.434 -3.732 3.498 1 98.5 77 LEU B CA 1
ATOM 1621 C C . LEU B 1 77 ? 7.938 -4.133 4.883 1 98.5 77 LEU B C 1
ATOM 1623 O O . LEU B 1 77 ? 7.227 -3.977 5.875 1 98.5 77 LEU B O 1
ATOM 1627 N N . TYR B 1 78 ? 9.125 -4.652 4.957 1 98.12 78 TYR B N 1
ATOM 1628 C CA . TYR B 1 78 ? 9.734 -5.012 6.234 1 98.12 78 TYR B CA 1
ATOM 1629 C C . TYR B 1 78 ? 10.758 -3.963 6.668 1 98.12 78 TYR B C 1
ATOM 1631 O O . TYR B 1 78 ? 11.602 -4.227 7.527 1 98.12 78 TYR B O 1
ATOM 1639 N N . GLY B 1 79 ? 10.68 -2.811 6.008 1 97.44 79 GLY B N 1
ATOM 1640 C CA . GLY B 1 79 ? 11.484 -1.694 6.477 1 97.44 79 GLY B CA 1
ATOM 1641 C C . GLY B 1 79 ? 11.062 -1.182 7.84 1 97.44 79 GLY B C 1
ATOM 1642 O O . GLY B 1 79 ? 9.867 -1.055 8.117 1 97.44 79 GLY B O 1
ATOM 1643 N N . ASP B 1 80 ? 12.07 -0.952 8.656 1 96.31 80 ASP B N 1
ATOM 1644 C CA . ASP B 1 80 ? 11.812 -0.366 9.969 1 96.31 80 ASP B CA 1
ATOM 1645 C C . ASP B 1 80 ? 12.258 1.095 10.016 1 96.31 80 ASP B C 1
ATOM 1647 O O . ASP B 1 80 ? 13.453 1.387 10.016 1 96.31 80 ASP B O 1
ATOM 1651 N N . ALA B 1 81 ? 11.242 2.01 10.086 1 93.12 81 ALA B N 1
ATOM 1652 C CA . ALA B 1 81 ? 11.531 3.441 10.07 1 93.12 81 ALA B CA 1
ATOM 1653 C C . ALA B 1 81 ? 11.164 4.094 11.398 1 93.12 81 ALA B C 1
ATOM 1655 O O . ALA B 1 81 ? 10.938 5.305 11.469 1 93.12 81 ALA B O 1
ATOM 1656 N N . ARG B 1 82 ? 11.047 3.346 12.477 1 91.44 82 ARG B N 1
ATOM 1657 C CA . ARG B 1 82 ? 10.641 3.904 13.758 1 91.44 82 ARG B CA 1
ATOM 1658 C C . ARG B 1 82 ? 11.727 4.805 14.336 1 91.44 82 ARG B C 1
ATOM 1660 O O . ARG B 1 82 ? 11.438 5.859 14.898 1 91.44 82 ARG B O 1
ATOM 1667 N N . LYS B 1 83 ? 12.891 4.309 14.062 1 91.75 83 LYS B N 1
ATOM 1668 C CA . LYS B 1 83 ? 14.016 5.082 14.578 1 91.75 83 LYS B CA 1
ATOM 1669 C C . LYS B 1 83 ? 14.789 5.746 13.445 1 91.75 83 LYS B C 1
ATOM 1671 O O . LYS B 1 83 ? 15.07 5.113 12.43 1 91.75 83 LYS B O 1
ATOM 1676 N N . GLY B 1 84 ? 15.094 7.051 13.578 1 91.5 84 GLY B N 1
ATOM 1677 C CA . GLY B 1 84 ? 15.898 7.754 12.594 1 91.5 84 GLY B CA 1
ATOM 1678 C C . GLY B 1 84 ? 15.141 8.047 11.312 1 91.5 84 GLY B C 1
ATOM 1679 O O . GLY B 1 84 ? 13.906 7.984 11.281 1 91.5 84 GLY B O 1
ATOM 1680 N N . ARG B 1 85 ? 15.836 8.477 10.281 1 96.12 85 ARG B N 1
ATOM 1681 C CA . ARG B 1 85 ? 15.242 8.914 9.023 1 96.12 85 ARG B CA 1
ATOM 1682 C C . ARG B 1 85 ? 15.43 7.859 7.938 1 96.12 85 ARG B C 1
ATOM 1684 O O . ARG B 1 85 ? 14.789 7.926 6.887 1 96.12 85 ARG B O 1
ATOM 1691 N N . ARG B 1 86 ? 16.297 6.922 8.156 1 96.44 86 ARG B N 1
ATOM 1692 C CA . ARG B 1 86 ? 16.531 5.848 7.195 1 96.44 86 ARG B CA 1
ATOM 1693 C C . ARG B 1 86 ? 15.93 4.531 7.691 1 96.44 86 ARG B C 1
ATOM 1695 O O . ARG B 1 86 ? 16.25 4.082 8.797 1 96.44 86 ARG B O 1
ATOM 1702 N N . PRO B 1 87 ? 15.141 3.934 6.848 1 97.25 87 PRO B N 1
ATOM 1703 C CA . PRO B 1 87 ? 14.664 2.615 7.27 1 97.25 87 PRO B CA 1
ATOM 1704 C C . PRO B 1 87 ? 15.781 1.575 7.336 1 97.25 87 PRO B C 1
ATOM 1706 O O . PRO B 1 87 ? 16.766 1.67 6.594 1 97.25 87 PRO B O 1
ATOM 1709 N N . THR B 1 88 ? 15.656 0.672 8.266 1 97.31 88 THR B N 1
ATOM 1710 C CA . THR B 1 88 ? 16.484 -0.523 8.25 1 97.31 88 THR B CA 1
ATOM 1711 C C . THR B 1 88 ? 15.75 -1.7 7.629 1 97.31 88 THR B C 1
ATOM 1713 O O . THR B 1 88 ? 14.516 -1.744 7.652 1 97.31 88 THR B O 1
ATOM 1716 N N . TRP B 1 89 ? 16.484 -2.623 7.113 1 96.62 89 TRP B N 1
ATOM 1717 C CA . TRP B 1 89 ? 15.891 -3.691 6.316 1 96.62 89 TRP B CA 1
ATOM 1718 C C . TRP B 1 89 ? 16.156 -5.055 6.945 1 96.62 89 TRP B C 1
ATOM 1720 O O . TRP B 1 89 ? 16.016 -6.09 6.289 1 96.62 89 TRP B O 1
ATOM 1730 N N . ASN B 1 90 ? 16.453 -5.082 8.18 1 97 90 ASN B N 1
ATOM 1731 C CA . ASN B 1 90 ? 16.922 -6.285 8.859 1 97 90 ASN B CA 1
ATOM 1732 C C . ASN B 1 90 ? 15.844 -7.355 8.922 1 97 90 ASN B C 1
ATOM 1734 O O . ASN B 1 90 ? 16.141 -8.547 8.961 1 97 90 ASN B O 1
ATOM 1738 N N . ALA B 1 91 ? 14.695 -6.977 8.906 1 97.56 91 ALA B N 1
ATOM 1739 C CA . ALA B 1 91 ? 13.602 -7.926 9.07 1 97.56 91 ALA B CA 1
ATOM 1740 C C . ALA B 1 91 ? 13.234 -8.57 7.742 1 97.56 91 ALA B C 1
ATOM 1742 O O . ALA B 1 91 ? 12.5 -9.562 7.707 1 97.56 91 ALA B O 1
ATOM 1743 N N . ALA B 1 92 ? 13.703 -8.055 6.652 1 98.06 92 ALA B N 1
ATOM 1744 C CA . ALA B 1 92 ? 13.438 -8.617 5.332 1 98.06 92 ALA B CA 1
ATOM 1745 C C . ALA B 1 92 ? 14.336 -9.82 5.055 1 98.06 92 ALA B C 1
ATOM 1747 O O . ALA B 1 92 ? 15.531 -9.789 5.348 1 98.06 92 ALA B O 1
ATOM 1748 N N . ALA B 1 93 ? 13.789 -10.844 4.543 1 98.31 93 ALA B N 1
ATOM 1749 C CA . ALA B 1 93 ? 14.586 -12 4.125 1 98.31 93 ALA B CA 1
ATOM 1750 C C . ALA B 1 93 ? 15.477 -11.648 2.932 1 98.31 93 ALA B C 1
ATOM 1752 O O . ALA B 1 93 ? 15.094 -10.836 2.084 1 98.31 93 ALA B O 1
ATOM 1753 N N . PRO B 1 94 ? 16.609 -12.297 2.822 1 97.62 94 PRO B N 1
ATOM 1754 C CA . PRO B 1 94 ? 17.438 -12.086 1.635 1 97.62 94 PRO B CA 1
ATOM 1755 C C . PRO B 1 94 ? 16.812 -12.656 0.365 1 97.62 94 PRO B C 1
ATOM 1757 O O . PRO B 1 94 ? 15.93 -13.516 0.44 1 97.62 94 PRO B O 1
ATOM 1760 N N . GLY B 1 95 ? 17.281 -12.203 -0.816 1 97.44 95 GLY B N 1
ATOM 1761 C CA . GLY B 1 95 ? 16.703 -12.508 -2.115 1 97.44 95 GLY B CA 1
ATOM 1762 C C . GLY B 1 95 ? 16.594 -14 -2.379 1 97.44 95 GLY B C 1
ATOM 1763 O O . GLY B 1 95 ? 15.578 -14.469 -2.898 1 97.44 95 GLY B O 1
ATOM 1764 N N . ASP B 1 96 ? 17.641 -14.742 -1.987 1 97.31 96 ASP B N 1
ATOM 1765 C CA . ASP B 1 96 ? 17.672 -16.172 -2.281 1 97.31 96 ASP B CA 1
ATOM 1766 C C . ASP B 1 96 ? 16.609 -16.922 -1.478 1 97.31 96 ASP B C 1
ATOM 1768 O O . ASP B 1 96 ? 16.156 -18 -1.885 1 97.31 96 ASP B O 1
ATOM 1772 N N . VAL B 1 97 ? 16.188 -16.359 -0.367 1 97.75 97 VAL B N 1
ATOM 1773 C CA . VAL B 1 97 ? 15.125 -16.922 0.452 1 97.75 97 VAL B CA 1
ATOM 1774 C C . VAL B 1 97 ? 13.773 -16.375 -0.005 1 97.75 97 VAL B C 1
ATOM 1776 O O . VAL B 1 97 ? 12.797 -17.125 -0.119 1 97.75 97 VAL B O 1
ATOM 1779 N N . ALA B 1 98 ? 13.742 -15.133 -0.298 1 98.56 98 ALA B N 1
ATOM 1780 C CA . ALA B 1 98 ? 12.492 -14.43 -0.568 1 98.56 98 ALA B CA 1
ATOM 1781 C C . ALA B 1 98 ? 11.938 -14.805 -1.938 1 98.56 98 ALA B C 1
ATOM 1783 O O . ALA B 1 98 ? 10.727 -15.008 -2.09 1 98.56 98 ALA B O 1
ATOM 1784 N N . GLU B 1 99 ? 12.773 -14.891 -2.936 1 98.5 99 GLU B N 1
ATOM 1785 C CA . GLU B 1 99 ? 12.336 -15.086 -4.312 1 98.5 99 GLU B CA 1
ATOM 1786 C C . GLU B 1 99 ? 11.523 -16.375 -4.449 1 98.5 99 GLU B C 1
ATOM 1788 O O . GLU B 1 99 ? 10.414 -16.359 -4.977 1 98.5 99 GLU B O 1
ATOM 1793 N N . PRO B 1 100 ? 12.023 -17.531 -3.893 1 98.69 100 PRO B N 1
ATOM 1794 C CA . PRO B 1 100 ? 11.242 -18.766 -4.023 1 98.69 100 PRO B CA 1
ATOM 1795 C C . PRO B 1 100 ? 9.898 -18.688 -3.305 1 98.69 100 PRO B C 1
ATOM 1797 O O . PRO B 1 100 ? 8.93 -19.328 -3.721 1 98.69 100 PRO B O 1
ATOM 1800 N N . LEU B 1 101 ? 9.852 -17.938 -2.27 1 98.88 101 LEU B N 1
ATOM 1801 C CA . LEU B 1 101 ? 8.602 -17.844 -1.519 1 98.88 101 LEU B CA 1
ATOM 1802 C C . LEU B 1 101 ? 7.594 -16.969 -2.25 1 98.88 101 LEU B C 1
ATOM 1804 O O . LEU B 1 101 ? 6.395 -17.25 -2.238 1 98.88 101 LEU B O 1
ATOM 1808 N N . VAL B 1 102 ? 8.055 -15.914 -2.879 1 98.88 102 VAL B N 1
ATOM 1809 C CA . VAL B 1 102 ? 7.16 -15.117 -3.715 1 98.88 102 VAL B CA 1
ATOM 1810 C C . VAL B 1 102 ? 6.664 -15.961 -4.887 1 98.88 102 VAL B C 1
ATOM 1812 O O . VAL B 1 102 ? 5.473 -15.945 -5.211 1 98.88 102 VAL B O 1
ATOM 1815 N N . ASP B 1 103 ? 7.562 -16.719 -5.48 1 98.88 103 ASP B N 1
ATOM 1816 C CA . ASP B 1 103 ? 7.18 -17.641 -6.555 1 98.88 103 ASP B CA 1
ATOM 1817 C C . ASP B 1 103 ? 6.125 -18.625 -6.078 1 98.88 103 ASP B C 1
ATOM 1819 O O . ASP B 1 103 ? 5.215 -18.984 -6.832 1 98.88 103 ASP B O 1
ATOM 1823 N N . GLU B 1 104 ? 6.34 -19.062 -4.863 1 98.94 104 GLU B N 1
ATOM 1824 C CA . GLU B 1 104 ? 5.387 -20.016 -4.297 1 98.94 104 GLU B CA 1
ATOM 1825 C C . GLU B 1 104 ? 4.004 -19.391 -4.148 1 98.94 104 GLU B C 1
ATOM 1827 O O . GLU B 1 104 ? 2.99 -20.047 -4.41 1 98.94 104 GLU B O 1
ATOM 1832 N N . VAL B 1 105 ? 3.896 -18.156 -3.682 1 98.94 105 VAL B N 1
ATOM 1833 C CA . VAL B 1 105 ? 2.615 -17.469 -3.604 1 98.94 105 VAL B CA 1
ATOM 1834 C C . VAL B 1 105 ? 1.945 -17.453 -4.977 1 98.94 105 VAL B C 1
ATOM 1836 O O . VAL B 1 105 ? 0.763 -17.781 -5.098 1 98.94 105 VAL B O 1
ATOM 1839 N N . VAL B 1 106 ? 2.699 -17.141 -6.012 1 98.94 106 VAL B N 1
ATOM 1840 C CA . VAL B 1 106 ? 2.197 -17.047 -7.379 1 98.94 106 VAL B CA 1
ATOM 1841 C C . VAL B 1 106 ? 1.737 -18.438 -7.848 1 98.94 106 VAL B C 1
ATOM 1843 O O . VAL B 1 106 ? 0.65 -18.578 -8.414 1 98.94 106 VAL B O 1
ATOM 1846 N N . ALA B 1 107 ? 2.562 -19.422 -7.602 1 98.94 107 ALA B N 1
ATOM 1847 C CA . ALA B 1 107 ? 2.232 -20.781 -8.016 1 98.94 107 ALA B CA 1
ATOM 1848 C C . ALA B 1 107 ? 0.944 -21.266 -7.355 1 98.94 107 ALA B C 1
ATOM 1850 O O . ALA B 1 107 ? 0.094 -21.875 -8.008 1 98.94 107 ALA B O 1
ATOM 1851 N N . GLN B 1 108 ? 0.857 -21.031 -6.082 1 98.94 108 GLN B N 1
ATOM 1852 C CA . GLN B 1 108 ? -0.33 -21.438 -5.34 1 98.94 108 GLN B CA 1
ATOM 1853 C C . GLN B 1 108 ? -1.574 -20.719 -5.848 1 98.94 108 GLN B C 1
ATOM 1855 O O . GLN B 1 108 ? -2.643 -21.312 -5.969 1 98.94 108 GLN B O 1
ATOM 1860 N N . LEU B 1 109 ? -1.47 -19.422 -6.109 1 98.94 109 LEU B N 1
ATOM 1861 C CA . LEU B 1 109 ? -2.582 -18.672 -6.691 1 98.94 109 LEU B CA 1
ATOM 1862 C C . LEU B 1 109 ? -3.012 -19.297 -8.016 1 98.94 109 LEU B C 1
ATOM 1864 O O . LEU B 1 109 ? -4.203 -19.516 -8.25 1 98.94 109 LEU B O 1
ATOM 1868 N N . ARG B 1 110 ? -2.066 -19.531 -8.867 1 98.94 110 ARG B N 1
ATOM 1869 C CA . ARG B 1 110 ? -2.369 -20.125 -10.172 1 98.94 110 ARG B CA 1
ATOM 1870 C C . ARG B 1 110 ? -2.99 -21.5 -10.016 1 98.94 110 ARG B C 1
ATOM 1872 O O . ARG B 1 110 ? -3.896 -21.875 -10.766 1 98.94 110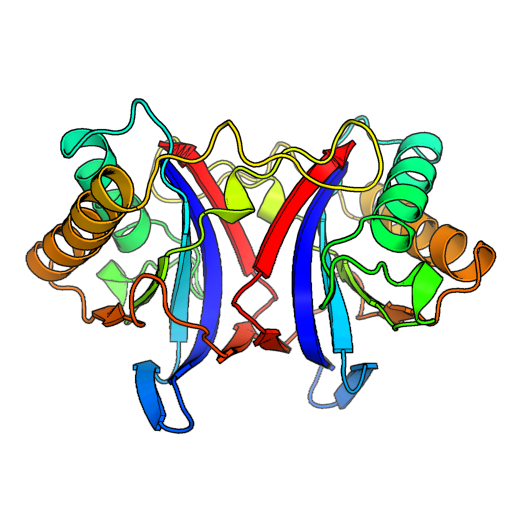 ARG B O 1
ATOM 1879 N N . ALA B 1 111 ? -2.512 -22.266 -9.062 1 98.88 111 ALA B N 1
ATOM 1880 C CA . ALA B 1 111 ? -3.066 -23.594 -8.797 1 98.88 111 ALA B CA 1
ATOM 1881 C C . ALA B 1 111 ? -4.527 -23.5 -8.359 1 98.88 111 ALA B C 1
ATOM 1883 O O . ALA B 1 111 ? -5.316 -24.406 -8.617 1 98.88 111 ALA B O 1
ATOM 1884 N N . LEU B 1 112 ? -4.867 -22.438 -7.727 1 98.75 112 LEU B N 1
ATOM 1885 C CA . LEU B 1 112 ? -6.242 -22.219 -7.289 1 98.75 112 LEU B CA 1
ATOM 1886 C C . LEU B 1 112 ? -7.117 -21.766 -8.461 1 98.75 112 LEU B C 1
ATOM 1888 O O . LEU B 1 112 ? -8.336 -21.688 -8.32 1 98.75 112 LEU B O 1
ATOM 1892 N N . GLY B 1 113 ? -6.504 -21.359 -9.578 1 98.69 113 GLY B N 1
ATOM 1893 C CA . GLY B 1 113 ? -7.242 -20.984 -10.773 1 98.69 113 GLY B CA 1
ATOM 1894 C C . GLY B 1 113 ? -7.109 -19.516 -11.117 1 98.69 113 GLY B C 1
ATOM 1895 O O . GLY B 1 113 ? -7.742 -19.031 -12.055 1 98.69 113 GLY B O 1
ATOM 1896 N N . ALA B 1 114 ? -6.246 -18.844 -10.461 1 98.81 114 ALA B N 1
ATOM 1897 C CA . ALA B 1 114 ? -6.137 -17.391 -10.633 1 98.81 114 ALA B CA 1
ATOM 1898 C C . ALA B 1 114 ? -5.297 -17.047 -11.859 1 98.81 114 ALA B C 1
ATOM 1900 O O . ALA B 1 114 ? -4.336 -17.75 -12.18 1 98.81 114 ALA B O 1
ATOM 1901 N N . THR B 1 115 ? -5.672 -16 -12.586 1 98.88 115 THR B N 1
ATOM 1902 C CA . THR B 1 115 ? -4.785 -15.328 -13.531 1 98.88 115 THR B CA 1
ATOM 1903 C C . THR B 1 115 ? -3.855 -14.359 -12.797 1 98.88 115 THR B C 1
ATOM 1905 O O . THR B 1 115 ? -4.316 -13.398 -12.172 1 98.88 115 THR B O 1
ATOM 1908 N N . VAL B 1 116 ? -2.551 -14.656 -12.93 1 98.94 116 VAL B N 1
ATOM 1909 C CA . VAL B 1 116 ? -1.598 -13.883 -12.141 1 98.94 116 VAL B CA 1
ATOM 1910 C C . VAL B 1 116 ? -0.529 -13.289 -13.055 1 98.94 116 VAL B C 1
ATOM 1912 O O . VAL B 1 116 ? 0.131 -14.016 -13.797 1 98.94 116 VAL B O 1
ATOM 1915 N N . ALA B 1 117 ? -0.448 -11.992 -13.102 1 98.94 117 ALA B N 1
ATOM 1916 C CA . ALA B 1 117 ? 0.707 -11.305 -13.672 1 98.94 117 ALA B CA 1
ATOM 1917 C C . ALA B 1 117 ? 1.755 -11.008 -12.609 1 98.94 117 ALA B C 1
ATOM 1919 O O . ALA B 1 117 ? 1.431 -10.906 -11.422 1 98.94 117 ALA B O 1
ATOM 1920 N N . THR B 1 118 ? 3.008 -10.914 -13.016 1 98.81 118 THR B N 1
ATOM 1921 C CA . THR B 1 118 ? 4.102 -10.664 -12.078 1 98.81 118 THR B CA 1
ATOM 192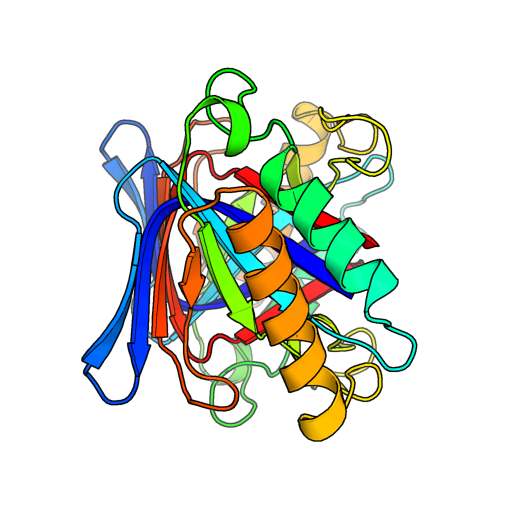2 C C . THR B 1 118 ? 5.094 -9.664 -12.664 1 98.81 118 THR B C 1
ATOM 1924 O O . THR B 1 118 ? 5.027 -9.336 -13.852 1 98.81 118 THR B O 1
ATOM 1927 N N . GLY B 1 119 ? 5.859 -9.078 -11.781 1 98 119 GLY B N 1
ATOM 1928 C CA . GLY B 1 119 ? 7.035 -8.336 -12.211 1 98 119 GLY B CA 1
ATOM 1929 C C . GLY B 1 119 ? 8.266 -9.219 -12.375 1 98 119 GLY B C 1
ATOM 1930 O O . GLY B 1 119 ? 8.164 -10.344 -12.859 1 98 119 GLY B O 1
ATOM 1931 N N . ARG B 1 120 ? 9.422 -8.594 -12.117 1 97.38 120 ARG B N 1
ATOM 1932 C CA . ARG B 1 120 ? 10.703 -9.289 -12.125 1 97.38 120 ARG B CA 1
ATOM 1933 C C . ARG B 1 120 ? 11.43 -9.117 -10.797 1 97.38 120 ARG B C 1
ATOM 1935 O O . ARG B 1 120 ? 11.875 -8.016 -10.461 1 97.38 120 ARG B O 1
ATOM 1942 N N . PHE B 1 121 ? 11.664 -10.273 -10.117 1 97.19 121 PHE B N 1
ATOM 1943 C CA . PHE B 1 121 ? 12.281 -10.227 -8.805 1 97.19 121 PHE B CA 1
ATOM 1944 C C . PHE B 1 121 ? 13.656 -9.562 -8.867 1 97.19 121 PHE B C 1
ATOM 1946 O O . PHE B 1 121 ? 14.477 -9.914 -9.711 1 97.19 121 PHE B O 1
ATOM 1953 N N . GLY B 1 122 ? 13.773 -8.547 -8.016 1 93.81 122 GLY B N 1
ATOM 1954 C CA . GLY B 1 122 ? 15.078 -7.914 -7.887 1 93.81 122 GLY B CA 1
ATOM 1955 C C . GLY B 1 122 ? 15.289 -6.785 -8.883 1 93.81 122 GLY B C 1
ATOM 1956 O O . GLY B 1 122 ? 16.234 -6.012 -8.75 1 93.81 122 GLY B O 1
ATOM 1957 N N . ALA B 1 123 ? 14.414 -6.613 -9.836 1 95.75 123 ALA B N 1
ATOM 1958 C CA . ALA B 1 123 ? 14.57 -5.582 -10.859 1 95.75 123 ALA B CA 1
ATOM 1959 C C . ALA B 1 123 ? 13.992 -4.25 -10.391 1 95.75 123 ALA B C 1
ATOM 1961 O O . ALA B 1 123 ? 13.125 -4.215 -9.516 1 95.75 123 ALA B O 1
ATOM 1962 N N . GLN B 1 124 ? 14.523 -3.168 -10.961 1 96.38 124 GLN B N 1
ATOM 1963 C CA . GLN B 1 124 ? 13.836 -1.886 -10.828 1 96.38 124 GLN B CA 1
ATOM 1964 C C . GLN B 1 124 ? 12.531 -1.878 -11.625 1 96.38 124 GLN B C 1
ATOM 1966 O O . GLN B 1 124 ? 12.547 -2.055 -12.844 1 96.38 124 GLN B O 1
ATOM 1971 N N . MET B 1 125 ? 11.453 -1.629 -10.938 1 98.44 125 MET B N 1
ATOM 1972 C CA . MET B 1 125 ? 10.133 -1.72 -11.547 1 98.44 125 MET B CA 1
ATOM 1973 C C . MET B 1 125 ? 9.344 -0.427 -11.344 1 98.44 125 MET B C 1
ATOM 1975 O O . MET B 1 125 ? 9.445 0.205 -10.289 1 98.44 125 MET B O 1
ATOM 1979 N N . ARG B 1 126 ? 8.625 -0.071 -12.352 1 98.75 126 ARG B N 1
ATOM 1980 C CA . ARG B 1 126 ? 7.586 0.951 -12.25 1 98.75 126 ARG B CA 1
ATOM 1981 C C . ARG B 1 126 ? 6.195 0.326 -12.281 1 98.75 126 ARG B C 1
ATOM 1983 O O . ARG B 1 126 ? 5.785 -0.235 -13.297 1 98.75 126 ARG B O 1
ATOM 1990 N N . VAL B 1 127 ? 5.516 0.352 -11.18 1 98.94 127 VAL B N 1
ATOM 1991 C CA . VAL B 1 127 ? 4.195 -0.26 -11.062 1 98.94 127 VAL B CA 1
ATOM 1992 C C . VAL B 1 127 ? 3.119 0.819 -11.117 1 98.94 127 VAL B C 1
ATOM 1994 O O . VAL B 1 127 ? 2.996 1.631 -10.195 1 98.94 127 VAL B O 1
ATOM 1997 N N . SER B 1 128 ? 2.365 0.853 -12.172 1 98.88 128 SER B N 1
ATOM 1998 C CA . SER B 1 128 ? 1.265 1.799 -12.328 1 98.88 128 SER B CA 1
ATOM 1999 C C . SER B 1 128 ? -0.077 1.143 -12.016 1 98.88 128 SER B C 1
ATOM 2001 O O . SER B 1 128 ? -0.32 0 -12.414 1 98.88 128 SER B O 1
ATOM 2003 N N . LEU B 1 129 ? -0.854 1.858 -11.234 1 98.88 129 LEU B N 1
ATOM 2004 C CA . LEU B 1 129 ? -2.158 1.303 -10.891 1 98.88 129 LEU B CA 1
ATOM 2005 C C . LEU B 1 129 ? -3.166 2.414 -10.609 1 98.88 129 LEU B C 1
ATOM 2007 O O . LEU B 1 129 ? -2.779 3.551 -10.328 1 98.88 129 LEU B O 1
ATOM 2011 N N . THR B 1 130 ? -4.414 2.086 -10.766 1 98.88 130 THR B N 1
ATOM 2012 C CA . THR B 1 130 ? -5.504 2.904 -10.242 1 98.88 130 THR B CA 1
ATOM 2013 C C . THR B 1 130 ? -6.199 2.201 -9.086 1 98.88 130 THR B C 1
ATOM 2015 O O . THR B 1 130 ? -6.914 1.218 -9.289 1 98.88 130 THR B O 1
ATOM 2018 N N . ASN B 1 131 ? -5.914 2.662 -7.852 1 98.88 131 ASN B N 1
ATOM 2019 C CA . ASN B 1 131 ? -6.57 2.176 -6.645 1 98.88 131 ASN B CA 1
ATOM 2020 C C . ASN B 1 131 ? -8.008 2.672 -6.551 1 98.88 131 ASN B C 1
ATOM 2022 O O . ASN B 1 131 ? -8.25 3.867 -6.367 1 98.88 131 ASN B O 1
ATOM 2026 N N . ASP B 1 132 ? -8.945 1.783 -6.691 1 97.62 132 ASP B N 1
ATOM 2027 C CA . ASP B 1 132 ? -10.359 2.105 -6.82 1 97.62 132 ASP B CA 1
ATOM 2028 C C . ASP B 1 132 ? -11.062 2.072 -5.465 1 97.62 132 ASP B C 1
ATOM 2030 O O . ASP B 1 132 ? -11.227 1.003 -4.871 1 97.62 132 ASP B O 1
ATOM 2034 N N . GLY B 1 133 ? -11.367 3.35 -5.039 1 93.31 133 GLY B N 1
ATOM 2035 C CA . GLY B 1 133 ? -11.977 3.492 -3.725 1 93.31 133 GLY B CA 1
ATOM 2036 C C . GLY B 1 133 ? -11.555 4.762 -3.01 1 93.31 133 GLY B C 1
ATOM 2037 O O . GLY B 1 133 ? -12.359 5.684 -2.85 1 93.31 133 GLY B O 1
ATOM 2038 N N . PRO B 1 134 ? -10.188 4.758 -2.633 1 96.88 134 PRO B N 1
ATOM 2039 C CA . PRO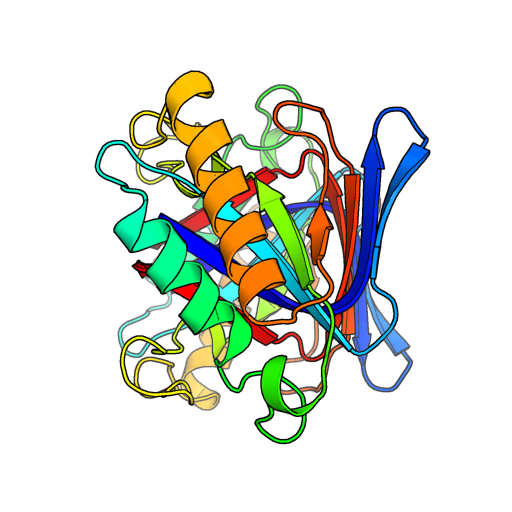 B 1 134 ? -9.227 3.65 -2.645 1 96.88 134 PRO B CA 1
ATOM 2040 C C . PRO B 1 134 ? -9.547 2.588 -1.593 1 96.88 134 PRO B C 1
ATOM 2042 O O . PRO B 1 134 ? -10.211 2.879 -0.598 1 96.88 134 PRO B O 1
ATOM 2045 N N . PHE B 1 135 ? -9.203 1.351 -1.858 1 98.44 135 PHE B N 1
ATOM 2046 C CA . PHE B 1 135 ? -9.391 0.2 -0.983 1 98.44 135 PHE B CA 1
ATOM 2047 C C . PHE B 1 135 ? -8.102 -0.6 -0.856 1 98.44 135 PHE B C 1
ATOM 2049 O O . PHE B 1 135 ? -7.699 -1.292 -1.794 1 98.44 135 PHE B O 1
ATOM 2056 N N . THR B 1 136 ? -7.418 -0.5 0.26 1 98.75 136 THR B N 1
ATOM 2057 C CA . THR B 1 136 ? -6.148 -1.168 0.537 1 98.75 136 THR B CA 1
ATOM 2058 C C . THR B 1 136 ? -6.188 -1.859 1.896 1 98.75 136 THR B C 1
ATOM 2060 O O . THR B 1 136 ? -6.559 -1.247 2.9 1 98.75 136 THR B O 1
ATOM 2063 N N . VAL B 1 137 ? -5.859 -3.102 1.961 1 98.62 137 VAL B N 1
ATOM 2064 C CA . VAL B 1 137 ? -5.773 -3.801 3.24 1 98.62 137 VAL B CA 1
ATOM 2065 C C . VAL B 1 137 ? -4.367 -4.359 3.43 1 98.62 137 VAL B C 1
ATOM 2067 O O . VAL B 1 137 ? -3.656 -4.613 2.455 1 98.62 137 VAL B O 1
ATOM 2070 N N . LEU B 1 138 ? -4.02 -4.469 4.656 1 98.44 138 LEU B N 1
ATOM 2071 C CA . LEU B 1 138 ? -2.787 -5.137 5.055 1 98.44 138 LEU B CA 1
ATOM 2072 C C . LEU B 1 138 ? -3.066 -6.57 5.496 1 98.44 138 LEU B C 1
ATOM 2074 O O . LEU B 1 138 ? -3.947 -6.812 6.324 1 98.44 138 LEU B O 1
ATOM 2078 N N . VAL B 1 139 ? -2.338 -7.449 4.898 1 98.06 139 VAL B N 1
ATOM 2079 C CA . VAL B 1 139 ? -2.508 -8.859 5.234 1 98.06 139 VAL B CA 1
ATOM 2080 C C . VAL B 1 139 ? -1.199 -9.422 5.789 1 98.06 139 VAL B C 1
ATOM 2082 O O . VAL B 1 139 ? -0.131 -9.203 5.211 1 98.06 139 VAL B O 1
ATOM 2085 N N . GLU B 1 140 ? -1.317 -10.102 6.867 1 96.31 140 GLU B N 1
ATOM 2086 C CA . GLU B 1 140 ? -0.168 -10.781 7.457 1 96.31 140 GLU B CA 1
ATOM 2087 C C . GLU B 1 140 ? -0.498 -12.227 7.793 1 96.31 140 GLU B C 1
ATOM 2089 O O . GLU B 1 140 ? -1.575 -12.523 8.32 1 96.31 140 GLU B O 1
ATOM 2094 N N . VAL B 1 141 ? 0.351 -13.039 7.348 1 95.75 141 VAL B N 1
ATOM 2095 C CA . VAL B 1 141 ? 0.203 -14.461 7.648 1 95.75 141 VAL B CA 1
ATOM 2096 C C . VAL B 1 141 ? 1.502 -15 8.242 1 95.75 141 VAL B C 1
ATOM 2098 O O . VAL B 1 141 ? 2.592 -14.547 7.883 1 95.75 141 VAL B O 1
#

Organism: Streptomyces coelicolor (strain ATCC BAA-471 / A3(2) / M145) (NCBI:txid100226)

Secondary structure (DSSP, 8-state):
-EEEEEEEEEEEEEETTEEEEEEEEEEEEEEEE-BTT--HHHHHHHHHHHHH---SGGG--HHHHT--EEEEE-GGGG-B-SSSSS-B-TTBPPHHHHHHHHHHHHHHHHHTT--EEE--TTS-EEEEEEEEEEEEEEEE-/-EEEEEEEEEEEEEETTEEEEEEEEEEEEEEEE-BTT--HHHHHHHHHHHHH---SGGG--HHHHT--EEEEE-GGGG-B-SSSSS-B-TTBPPHHHHHHHHHHHHHHHHHTT--EEE--TTS-EEEEEEEEEEEEEEEE-

Nearest PDB structures (foldseek):
  1j7g-assembly1_A-2  TM=9.631E-01  e=8.606E-19  Haemophilus influenzae Rd KW20
  1jke-assembly1_A  TM=9.651E-01  e=1.099E-17  Escherichia coli
  2dbo-assembly1_A-2  TM=9.596E-01  e=3.458E-17  Aquifex aeolicus VF5
  3lmv-assembly3_F  TM=9.425E-01  e=2.983E-15  Plasmodium falciparum 3D7
  3lmu-assembly3_F  TM=9.291E-01  e=6.826E-15  Plasmodium falciparum 3D7

Foldseek 3Di:
DKKKKWWFQKKFKDFPRDTQWIFHGTAIEMEDFDFDPDDLVQLLVVLVCQQAAQQTPPRGGCVRVLGAYEYEYDQCVCWDCPDDRGTDRNGGDDQVVVVVSSVSNVVSNVVSPHHYIYDDRPGDMDMDTGQVVNTIDMDDD/DKKKKWWFQKKFKDFPRDTQWIFHGTDIEMEDFDFDPDDLVQLLVVLVCQQAAQQTPPRGGCVRVLGAYEYEYDQCVCWDCPDDRGTDRNGGDDQVVRVVSSVSNVVSNVVSPHHYIYDDRPGDMDMDTGQVVNTIDMDDD